Protein AF-A0A016V7H8-F1 (afdb_monomer)

Structure (mmCIF, N/CA/C/O backbone):
data_AF-A0A016V7H8-F1
#
_entry.id   AF-A0A016V7H8-F1
#
loop_
_atom_site.group_PDB
_atom_site.id
_atom_site.type_symbol
_atom_site.label_atom_id
_atom_site.label_alt_id
_atom_site.label_comp_id
_atom_site.label_asym_id
_atom_site.label_entity_id
_atom_site.label_seq_id
_atom_site.pdbx_PDB_ins_code
_atom_site.Cartn_x
_atom_site.Cartn_y
_atom_site.Cartn_z
_atom_site.occupancy
_atom_site.B_iso_or_equiv
_atom_site.auth_seq_id
_atom_site.auth_comp_id
_atom_site.auth_asym_id
_atom_site.auth_atom_id
_atom_site.pdbx_PDB_model_num
ATOM 1 N N . MET A 1 1 ? -42.014 -54.778 -12.104 1.00 48.03 1 MET A N 1
ATOM 2 C CA . MET A 1 1 ? -42.866 -54.734 -10.900 1.00 48.03 1 MET A CA 1
ATOM 3 C C . MET A 1 1 ? -42.146 -55.467 -9.790 1.00 48.03 1 MET A C 1
ATOM 5 O O . MET A 1 1 ? -42.058 -56.685 -9.845 1.00 48.03 1 MET A O 1
ATOM 9 N N . ALA A 1 2 ? -41.580 -54.723 -8.850 1.00 38.41 2 ALA A N 1
ATOM 10 C CA . ALA A 1 2 ? -41.174 -55.216 -7.542 1.00 38.41 2 ALA A CA 1
ATOM 11 C C . ALA A 1 2 ? -41.246 -54.012 -6.600 1.00 38.41 2 ALA A C 1
ATOM 13 O O . ALA A 1 2 ? -40.818 -52.917 -6.963 1.00 38.41 2 ALA A O 1
ATOM 14 N N . SER A 1 3 ? -41.942 -54.222 -5.495 1.00 48.50 3 SER A N 1
ATOM 15 C CA . SER A 1 3 ? -42.621 -53.212 -4.698 1.00 48.50 3 SER A CA 1
ATOM 16 C C . SER A 1 3 ? -41.696 -52.471 -3.735 1.00 48.50 3 SER A C 1
ATOM 18 O O . SER A 1 3 ? -40.746 -53.039 -3.204 1.00 48.50 3 SER A O 1
ATOM 20 N N . ILE A 1 4 ? -42.043 -51.206 -3.513 1.00 53.84 4 ILE A N 1
ATOM 21 C CA . ILE A 1 4 ? -41.558 -50.324 -2.450 1.00 53.84 4 ILE A CA 1
ATOM 22 C C . ILE A 1 4 ? -41.942 -50.929 -1.089 1.00 53.84 4 ILE A C 1
ATOM 24 O O . ILE A 1 4 ? -43.100 -51.331 -0.941 1.00 53.84 4 ILE A O 1
ATOM 28 N N . PRO A 1 5 ? -41.034 -50.978 -0.101 1.00 52.16 5 PRO A N 1
ATOM 29 C CA . PRO A 1 5 ? -41.401 -51.013 1.304 1.00 52.16 5 PRO A CA 1
ATOM 30 C C . PRO A 1 5 ? -41.370 -49.604 1.911 1.00 52.16 5 PRO A C 1
ATOM 32 O O . PRO A 1 5 ? -40.471 -48.813 1.632 1.00 52.16 5 PRO A O 1
ATOM 35 N N . ASP A 1 6 ? -42.408 -49.370 2.705 1.00 49.53 6 ASP A N 1
ATOM 36 C CA . ASP A 1 6 ? -42.891 -48.144 3.333 1.00 49.53 6 ASP A CA 1
ATOM 37 C C . ASP A 1 6 ? -41.899 -47.417 4.249 1.00 49.53 6 ASP A C 1
ATOM 39 O O . ASP A 1 6 ? -41.042 -48.023 4.898 1.00 49.53 6 ASP A O 1
ATOM 43 N N . GLU A 1 7 ? -42.113 -46.103 4.300 1.00 53.94 7 GLU A N 1
ATOM 44 C CA . GLU A 1 7 ? -41.636 -45.168 5.318 1.00 53.94 7 GLU A CA 1
ATOM 45 C C . GLU A 1 7 ? -42.344 -45.458 6.662 1.00 53.94 7 GLU A C 1
ATOM 47 O O . GLU A 1 7 ? -43.395 -46.090 6.690 1.00 53.94 7 GLU A O 1
ATOM 52 N N . ASP A 1 8 ? -41.788 -44.958 7.767 1.00 53.31 8 ASP A N 1
ATOM 53 C CA . ASP A 1 8 ? -42.318 -45.032 9.142 1.00 53.31 8 ASP A CA 1
ATOM 54 C C . ASP A 1 8 ? -42.065 -46.324 9.939 1.00 53.31 8 ASP A C 1
ATOM 56 O O . ASP A 1 8 ? -42.985 -47.012 10.375 1.00 53.31 8 ASP A O 1
ATOM 60 N N . ASP A 1 9 ? -40.803 -46.567 10.301 1.00 47.38 9 ASP A N 1
ATOM 61 C CA . ASP A 1 9 ? -40.503 -46.817 11.716 1.00 47.38 9 ASP A CA 1
ATOM 62 C C . ASP A 1 9 ? -39.043 -46.475 12.045 1.00 47.38 9 ASP A C 1
ATOM 64 O O . ASP A 1 9 ? -38.145 -46.620 11.218 1.00 47.38 9 ASP A O 1
ATOM 68 N N . MET A 1 10 ? -38.803 -46.091 13.296 1.00 42.12 10 MET A N 1
ATOM 69 C CA . MET A 1 10 ? -37.519 -45.688 13.893 1.00 42.12 10 MET A CA 1
ATOM 70 C C . MET A 1 10 ? -37.154 -44.201 13.813 1.00 42.12 10 MET A C 1
ATOM 72 O O . MET A 1 10 ? -36.063 -43.801 13.405 1.00 42.12 10 MET A O 1
ATOM 76 N N . LEU A 1 11 ? -38.016 -43.392 14.431 1.00 53.06 11 LEU A N 1
ATOM 77 C CA . LEU A 1 11 ? -37.563 -42.280 15.267 1.00 53.06 11 LEU A CA 1
ATOM 78 C C . LEU A 1 11 ? -36.431 -42.741 16.210 1.00 53.06 11 LEU A C 1
ATOM 80 O O . LEU A 1 11 ? -36.675 -43.346 17.256 1.00 53.06 11 LEU A O 1
ATOM 84 N N . ARG A 1 12 ? -35.185 -42.411 15.865 1.00 47.03 12 ARG A N 1
ATOM 85 C CA . ARG A 1 12 ? -34.086 -42.227 16.820 1.00 47.03 12 ARG A CA 1
ATOM 86 C C . ARG A 1 12 ? -33.265 -41.020 16.394 1.00 47.03 12 ARG A C 1
ATOM 88 O O . ARG A 1 12 ? -32.489 -41.088 15.451 1.00 47.03 12 ARG A O 1
ATOM 95 N N . THR A 1 13 ? -33.410 -39.933 17.137 1.00 48.25 13 THR A N 1
ATOM 96 C CA . THR A 1 13 ? -32.325 -38.971 17.335 1.00 48.25 13 THR A CA 1
ATOM 97 C C . THR A 1 13 ? -31.197 -39.661 18.100 1.00 48.25 13 THR A C 1
ATOM 99 O O . THR A 1 13 ? -31.462 -40.294 19.127 1.00 48.25 13 THR A O 1
ATOM 102 N N . PRO A 1 14 ? -29.951 -39.515 17.640 1.00 44.75 14 PRO A N 1
ATOM 103 C CA . PRO A 1 14 ? -28.882 -39.189 18.572 1.00 44.75 14 PRO A CA 1
ATOM 104 C C . PRO A 1 14 ? -28.177 -37.902 18.145 1.00 44.75 14 PRO A C 1
ATOM 106 O O . PRO A 1 14 ? -27.720 -37.762 17.014 1.00 44.75 14 PRO A O 1
ATOM 109 N N . GLU A 1 15 ? -28.186 -36.974 19.094 1.00 39.62 15 GLU A N 1
ATOM 110 C CA . GLU A 1 15 ? -27.148 -36.007 19.443 1.00 39.62 15 GLU A CA 1
ATOM 111 C C . GLU A 1 15 ? -25.885 -35.957 18.567 1.00 39.62 15 GLU A C 1
ATOM 113 O O . GLU A 1 15 ? -25.214 -36.956 18.325 1.00 39.62 15 GLU A O 1
ATOM 118 N N . GLU A 1 16 ? -25.544 -34.713 18.222 1.00 51.34 16 GLU A N 1
ATOM 119 C CA . GLU A 1 16 ? -24.177 -34.188 18.207 1.00 51.34 16 GLU A CA 1
ATOM 120 C C . GLU A 1 16 ? -23.153 -34.974 17.383 1.00 51.34 16 GLU A C 1
ATOM 122 O O . GLU A 1 16 ? -22.341 -35.743 17.892 1.00 51.34 16 GLU A O 1
ATOM 127 N N . VAL A 1 17 ? -23.077 -34.624 16.101 1.00 46.03 17 VAL A N 1
ATOM 128 C CA . VAL A 1 17 ? -21.775 -34.539 15.443 1.00 46.03 17 VAL A CA 1
ATOM 129 C C . VAL A 1 17 ? -21.703 -33.165 14.799 1.00 46.03 17 VAL A C 1
ATOM 131 O O . VAL A 1 17 ? -22.242 -32.942 13.716 1.00 46.03 17 VAL A O 1
ATOM 134 N N . ASP A 1 18 ? -21.071 -32.233 15.516 1.00 40.56 18 ASP A N 1
ATOM 135 C CA . ASP A 1 18 ? -20.436 -31.056 14.933 1.00 40.56 18 ASP A CA 1
ATOM 136 C C . ASP 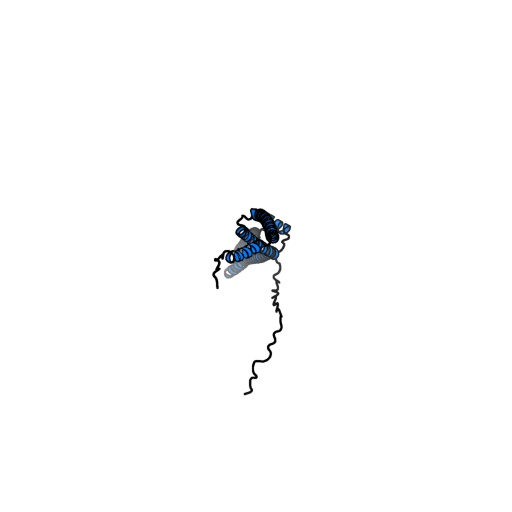A 1 18 ? -19.499 -31.565 13.831 1.00 40.56 18 ASP A C 1
ATOM 138 O O . ASP A 1 18 ? -18.350 -31.943 14.070 1.00 40.56 18 ASP A O 1
ATOM 142 N N . SER A 1 19 ? -19.999 -31.621 12.598 1.00 50.81 19 SER A N 1
ATOM 143 C CA . SER A 1 19 ? -19.154 -31.642 11.413 1.00 50.81 19 SER A CA 1
ATOM 144 C C . SER A 1 19 ? -18.541 -30.252 11.302 1.00 50.81 19 SER A C 1
ATOM 146 O O . SER A 1 19 ? -19.017 -29.371 10.584 1.00 50.81 19 SER A O 1
ATOM 148 N N . GLN A 1 20 ? -17.508 -30.073 12.120 1.00 48.84 20 GLN A N 1
ATOM 149 C CA . GLN A 1 20 ? -16.481 -29.059 12.043 1.00 48.84 20 GLN A CA 1
ATOM 150 C C . GLN A 1 20 ? -15.756 -29.256 10.706 1.00 48.84 20 GLN A C 1
ATOM 152 O O . GLN A 1 20 ? -14.632 -29.746 10.650 1.00 48.84 20 GLN A O 1
ATOM 157 N N . ASP A 1 21 ? -16.414 -28.861 9.616 1.00 42.81 21 ASP A N 1
ATOM 158 C CA . ASP A 1 21 ? -15.741 -28.488 8.377 1.00 42.81 21 ASP A CA 1
ATOM 159 C C . ASP A 1 21 ? -15.063 -27.134 8.633 1.00 42.81 21 ASP A C 1
ATOM 161 O O . ASP A 1 21 ? -15.427 -26.080 8.100 1.00 42.81 21 ASP A O 1
ATOM 165 N N . GLU A 1 22 ? -14.051 -27.160 9.502 1.00 45.03 22 GLU A N 1
ATOM 166 C CA . GLU A 1 22 ? -12.932 -26.246 9.390 1.00 45.03 22 GLU A CA 1
ATOM 167 C C . GLU A 1 22 ? -12.290 -26.564 8.042 1.00 45.03 22 GLU A C 1
ATOM 169 O O . GLU A 1 22 ? -11.439 -27.440 7.911 1.00 45.03 22 GLU A O 1
ATOM 174 N N . MET A 1 23 ? -12.741 -25.859 7.002 1.00 45.28 23 MET A N 1
ATOM 175 C CA . MET A 1 23 ? -11.876 -25.596 5.866 1.00 45.28 23 MET A CA 1
ATOM 176 C C . MET A 1 23 ? -10.618 -24.939 6.436 1.00 45.28 23 MET A C 1
ATOM 178 O O . MET A 1 23 ? -10.564 -23.716 6.601 1.00 45.28 23 MET A O 1
ATOM 182 N N . ASP A 1 24 ? -9.610 -25.763 6.717 1.00 47.25 24 ASP A N 1
ATOM 183 C CA . ASP A 1 24 ? -8.205 -25.406 6.621 1.00 47.25 24 ASP A CA 1
ATOM 184 C C . ASP A 1 24 ? -8.002 -24.913 5.185 1.00 47.25 24 ASP A C 1
ATOM 186 O O . ASP A 1 24 ? -7.599 -25.628 4.266 1.00 47.25 24 ASP A O 1
ATOM 190 N N . LEU A 1 25 ? -8.365 -23.649 4.968 1.00 47.97 25 LEU A N 1
ATOM 191 C CA . LEU A 1 25 ? -7.829 -22.850 3.891 1.00 47.97 25 LEU A CA 1
ATOM 192 C C . LEU A 1 25 ? -6.342 -22.761 4.192 1.00 47.97 25 LEU A C 1
ATOM 194 O O . LEU A 1 25 ? -5.904 -21.859 4.902 1.00 47.97 25 LEU A O 1
ATOM 198 N N . GLU A 1 26 ? -5.614 -23.750 3.674 1.00 44.84 26 GLU A N 1
ATOM 199 C C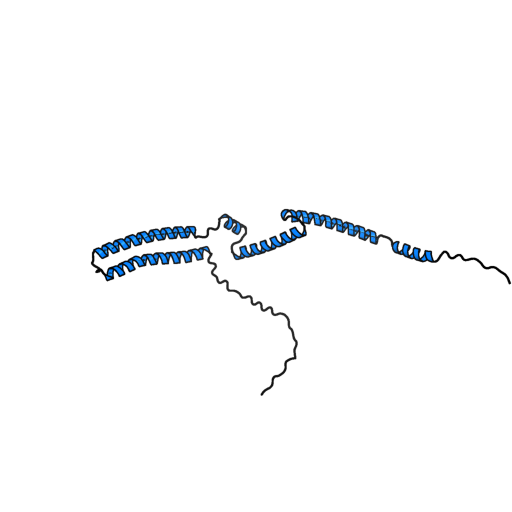A . GLU A 1 26 ? -4.197 -23.737 3.352 1.00 44.84 26 GLU A CA 1
ATOM 200 C C . GLU A 1 26 ? -3.771 -22.299 3.027 1.00 44.84 26 GLU A C 1
ATOM 202 O O . GLU A 1 26 ? -3.814 -21.827 1.887 1.00 44.84 26 GLU A O 1
ATOM 207 N N . GLU A 1 27 ? -3.349 -21.572 4.062 1.00 45.75 27 GLU A N 1
ATOM 208 C CA . GLU A 1 27 ? -2.708 -20.270 3.951 1.00 45.75 27 GLU A CA 1
ATOM 209 C C . GLU A 1 27 ? -1.241 -20.518 3.569 1.00 45.75 27 GLU A C 1
ATOM 211 O O . GLU A 1 27 ? -0.307 -19.948 4.123 1.00 45.75 27 GLU A O 1
ATOM 216 N N . ALA A 1 28 ? -1.029 -21.351 2.547 1.00 44.56 28 ALA A N 1
ATOM 217 C CA . ALA A 1 28 ? 0.204 -21.438 1.780 1.00 44.56 28 ALA A CA 1
ATOM 218 C C . ALA A 1 28 ? 0.346 -20.221 0.844 1.00 44.56 28 ALA A C 1
ATOM 220 O O . ALA A 1 28 ? 0.958 -20.286 -0.222 1.00 44.56 28 ALA A O 1
ATOM 221 N N . ARG A 1 29 ? -0.196 -19.062 1.240 1.00 52.19 29 ARG A N 1
ATOM 222 C CA . ARG A 1 29 ? 0.257 -17.783 0.708 1.00 52.19 29 ARG A CA 1
ATOM 223 C C . ARG A 1 29 ? 1.544 -17.478 1.441 1.00 52.19 29 ARG A C 1
ATOM 225 O O . ARG A 1 29 ? 1.535 -16.933 2.539 1.00 52.19 29 ARG A O 1
ATOM 232 N N . THR A 1 30 ? 2.635 -17.924 0.826 1.00 49.22 30 THR A N 1
ATOM 233 C CA . THR A 1 30 ? 4.004 -17.458 1.046 1.00 49.22 30 THR A CA 1
ATOM 234 C C . THR A 1 30 ? 3.998 -16.116 1.774 1.00 49.22 30 THR A C 1
ATOM 236 O O . THR A 1 30 ? 3.517 -15.127 1.220 1.00 49.22 30 THR A O 1
ATOM 239 N N . ASN A 1 31 ? 4.495 -16.105 3.017 1.00 49.88 31 ASN A N 1
ATOM 240 C CA . ASN A 1 31 ? 4.706 -14.928 3.874 1.00 49.88 31 ASN A CA 1
ATOM 241 C C . ASN A 1 31 ? 5.760 -13.972 3.275 1.00 49.88 31 ASN A C 1
ATOM 243 O O . ASN A 1 31 ? 6.605 -13.423 3.980 1.00 49.88 31 ASN A O 1
ATOM 247 N N . ASP A 1 32 ? 5.740 -13.782 1.961 1.00 51.81 32 ASP A N 1
ATOM 248 C CA . ASP A 1 32 ? 6.465 -12.717 1.317 1.00 51.81 32 ASP A CA 1
ATOM 249 C C . ASP A 1 32 ? 5.829 -11.416 1.790 1.00 51.81 32 ASP A C 1
ATOM 251 O O . ASP A 1 32 ? 4.643 -11.144 1.590 1.00 51.81 32 ASP A O 1
ATOM 255 N N . SER A 1 33 ? 6.630 -10.626 2.498 1.00 65.50 33 SER A N 1
ATOM 256 C CA . SER A 1 33 ? 6.259 -9.269 2.861 1.00 65.50 33 SER A CA 1
ATOM 257 C C . SER A 1 33 ? 5.756 -8.511 1.625 1.00 65.50 33 SER A C 1
ATOM 259 O O . SER A 1 33 ? 6.237 -8.707 0.510 1.00 65.50 33 SER A O 1
ATOM 261 N N . VAL A 1 34 ? 4.816 -7.586 1.812 1.00 66.06 34 VAL A N 1
ATOM 262 C CA . VAL A 1 34 ? 4.308 -6.735 0.719 1.00 66.06 34 VAL A CA 1
ATOM 263 C C . VAL A 1 34 ? 5.462 -6.059 -0.044 1.00 66.06 34 VAL A C 1
ATOM 265 O O . VAL A 1 34 ? 5.415 -5.926 -1.264 1.00 66.06 34 VAL A O 1
ATOM 268 N N . SER A 1 35 ? 6.541 -5.719 0.667 1.00 72.56 35 SER A N 1
ATOM 269 C CA . SER A 1 35 ? 7.773 -5.166 0.105 1.00 72.56 35 SER A CA 1
ATOM 270 C C . SER A 1 35 ? 8.554 -6.156 -0.770 1.00 72.56 35 SER A C 1
ATOM 272 O O . SER A 1 35 ? 9.060 -5.754 -1.813 1.00 72.56 35 SER A O 1
ATOM 274 N N . THR A 1 36 ? 8.644 -7.440 -0.404 1.00 78.38 36 THR A N 1
ATOM 275 C CA . THR A 1 36 ? 9.347 -8.445 -1.226 1.00 78.38 36 THR A CA 1
ATOM 276 C C . THR A 1 36 ? 8.579 -8.760 -2.502 1.00 78.38 36 THR A C 1
ATOM 278 O O . THR A 1 36 ? 9.187 -8.835 -3.569 1.00 78.38 36 THR A O 1
ATOM 281 N N . HIS A 1 37 ? 7.248 -8.853 -2.428 1.00 81.19 37 HIS A N 1
ATOM 282 C CA . HIS A 1 37 ? 6.411 -9.008 -3.619 1.00 81.19 37 HIS A CA 1
ATOM 283 C C . HIS A 1 37 ? 6.535 -7.800 -4.562 1.00 81.19 37 HIS A C 1
ATOM 285 O O . HIS A 1 37 ? 6.717 -7.975 -5.767 1.00 81.19 37 HIS A O 1
ATOM 291 N N . TYR A 1 38 ? 6.470 -6.574 -4.024 1.00 86.19 38 TYR A N 1
ATOM 292 C CA . TYR A 1 38 ? 6.670 -5.351 -4.808 1.00 86.19 38 TYR A CA 1
ATOM 293 C C . TYR A 1 38 ? 8.030 -5.344 -5.515 1.00 86.19 38 TYR A C 1
ATOM 295 O O . TYR A 1 38 ? 8.079 -5.157 -6.728 1.00 86.19 38 TYR A O 1
ATOM 303 N N . ASN A 1 39 ? 9.117 -5.602 -4.778 1.00 87.25 39 ASN A N 1
ATOM 304 C CA . ASN A 1 39 ? 10.470 -5.604 -5.339 1.00 87.25 39 ASN A CA 1
ATOM 305 C C . ASN A 1 39 ? 10.605 -6.609 -6.485 1.00 87.25 39 ASN A C 1
ATOM 307 O O . ASN A 1 39 ? 11.108 -6.262 -7.549 1.00 87.25 39 ASN A O 1
ATOM 311 N N . LYS A 1 40 ? 10.083 -7.825 -6.304 1.00 90.38 40 LYS A N 1
ATOM 312 C CA . LYS A 1 40 ? 10.139 -8.879 -7.321 1.00 90.38 40 LYS A CA 1
ATOM 313 C C . LYS A 1 40 ? 9.402 -8.497 -8.607 1.00 90.38 40 LYS A C 1
ATOM 315 O O . LYS A 1 40 ? 9.931 -8.681 -9.704 1.00 90.38 40 LYS A O 1
ATOM 320 N N . GLU A 1 41 ? 8.185 -7.966 -8.492 1.00 90.62 41 GLU A N 1
ATOM 321 C CA . GLU A 1 41 ? 7.413 -7.548 -9.668 1.00 90.62 41 GLU A CA 1
ATOM 322 C C . GLU A 1 41 ? 8.024 -6.309 -10.339 1.00 90.62 41 GLU A C 1
ATOM 324 O O . GLU A 1 41 ? 8.043 -6.223 -11.571 1.00 90.62 41 GLU A O 1
ATOM 329 N N . PHE A 1 42 ? 8.594 -5.390 -9.555 1.00 92.62 42 PHE A N 1
ATOM 330 C CA . PHE A 1 42 ? 9.314 -4.234 -10.078 1.00 92.62 42 PHE A CA 1
ATOM 331 C C . PHE A 1 42 ? 10.556 -4.652 -10.875 1.00 92.62 42 PHE A C 1
ATOM 333 O O . PHE A 1 42 ? 10.720 -4.232 -12.020 1.00 92.62 42 PHE A O 1
ATOM 340 N N . GLU A 1 43 ? 11.400 -5.522 -10.318 1.00 93.44 43 GLU A N 1
ATOM 341 C CA . GLU A 1 43 ? 12.600 -6.044 -10.987 1.00 93.44 43 GLU A CA 1
ATOM 342 C C . GLU A 1 43 ? 12.255 -6.767 -12.294 1.00 93.44 43 GLU A C 1
ATOM 344 O O . GLU A 1 43 ? 12.907 -6.567 -13.322 1.00 93.44 43 GLU A O 1
ATOM 349 N N . LYS A 1 44 ? 11.180 -7.561 -12.290 1.00 95.75 44 LYS A N 1
ATOM 350 C CA . LYS A 1 44 ? 10.676 -8.243 -13.487 1.00 95.75 44 LYS A CA 1
ATOM 351 C C . LYS A 1 44 ? 10.244 -7.255 -14.573 1.00 95.75 44 LYS A C 1
ATOM 353 O O . LYS A 1 44 ? 10.549 -7.463 -15.752 1.00 95.75 44 LYS A O 1
ATOM 358 N N . LEU A 1 45 ? 9.547 -6.180 -14.199 1.00 95.38 45 LEU A N 1
ATOM 359 C CA . LEU A 1 45 ? 9.146 -5.129 -15.134 1.00 95.38 45 LEU A CA 1
ATOM 360 C C . LEU A 1 45 ? 10.361 -4.357 -15.668 1.00 95.38 45 LEU A C 1
ATOM 362 O O . LEU A 1 45 ? 10.470 -4.161 -16.880 1.00 95.38 45 LEU A O 1
ATOM 366 N N . ALA A 1 46 ? 11.296 -3.985 -14.793 1.00 95.62 46 ALA A N 1
ATOM 367 C CA . ALA A 1 46 ? 12.545 -3.318 -15.153 1.00 95.62 46 ALA A CA 1
ATOM 368 C C . ALA A 1 46 ? 13.349 -4.142 -16.172 1.00 95.62 46 ALA A C 1
ATOM 370 O O . ALA A 1 46 ? 13.756 -3.624 -17.216 1.00 95.62 46 ALA A O 1
ATOM 371 N N . ALA A 1 47 ? 13.499 -5.448 -15.933 1.00 96.56 47 ALA A N 1
ATOM 372 C CA . ALA A 1 47 ? 14.168 -6.360 -16.857 1.00 96.56 47 ALA A CA 1
ATOM 373 C C . ALA A 1 47 ? 13.471 -6.418 -18.227 1.00 96.56 47 ALA A C 1
ATOM 375 O O . ALA A 1 47 ? 14.138 -6.415 -19.265 1.00 96.56 47 ALA A O 1
ATOM 376 N N . LYS A 1 48 ? 12.131 -6.416 -18.253 1.00 97.31 48 LYS A N 1
ATOM 377 C CA . LYS A 1 48 ? 11.352 -6.405 -19.500 1.00 97.31 48 LYS A CA 1
ATOM 378 C C . LYS A 1 48 ? 11.573 -5.119 -20.302 1.00 97.31 48 LYS A C 1
ATOM 380 O O . LYS A 1 48 ? 11.769 -5.197 -21.513 1.00 97.31 48 LYS A O 1
ATOM 385 N N . ILE A 1 49 ? 11.582 -3.961 -19.644 1.00 96.56 49 ILE A N 1
ATOM 386 C CA . ILE A 1 49 ? 11.840 -2.666 -20.294 1.00 96.56 49 ILE A CA 1
ATOM 387 C C . ILE A 1 49 ? 13.256 -2.649 -20.886 1.00 96.56 49 ILE A C 1
ATOM 389 O O . ILE A 1 49 ? 13.433 -2.349 -22.066 1.00 96.56 49 ILE A O 1
ATOM 393 N N . LEU A 1 50 ? 14.268 -3.047 -20.111 1.00 95.50 50 LEU A N 1
ATOM 394 C CA . LEU A 1 50 ? 15.654 -3.097 -20.591 1.00 95.50 50 LEU A CA 1
ATOM 395 C C . LEU A 1 50 ? 15.838 -4.092 -21.749 1.00 95.50 50 LEU A C 1
ATOM 397 O O . LEU A 1 50 ? 16.596 -3.825 -22.683 1.00 95.50 50 LEU A O 1
ATOM 401 N N . SER A 1 51 ? 15.114 -5.213 -21.727 1.00 95.31 51 SER A N 1
ATOM 402 C CA . SER A 1 51 ? 15.075 -6.162 -22.842 1.00 95.31 51 SER A CA 1
ATOM 403 C C . SER A 1 51 ? 14.499 -5.531 -24.114 1.00 95.31 51 SER A C 1
ATOM 405 O O . SER A 1 51 ? 15.070 -5.723 -25.187 1.00 95.31 51 SER A O 1
ATOM 407 N N . GLN A 1 52 ? 13.445 -4.715 -24.015 1.00 94.88 52 GLN A N 1
ATOM 408 C CA . GLN A 1 52 ? 12.908 -3.983 -25.168 1.00 94.88 52 GLN A CA 1
ATOM 409 C C . GLN A 1 52 ? 13.919 -2.986 -25.751 1.00 94.88 52 GLN A C 1
ATOM 411 O O . GLN A 1 52 ? 14.029 -2.890 -26.970 1.00 94.88 52 GLN A O 1
ATOM 416 N N . LEU A 1 53 ? 14.722 -2.315 -24.918 1.00 94.50 53 LEU A N 1
ATOM 417 C CA . LEU A 1 53 ? 15.820 -1.471 -25.412 1.00 94.50 53 LEU A CA 1
ATOM 418 C C . LEU A 1 53 ? 16.890 -2.272 -26.165 1.00 94.50 53 LEU A C 1
ATOM 420 O O . LEU A 1 53 ? 17.422 -1.789 -27.161 1.00 94.50 53 LEU A O 1
ATOM 424 N N . ASN A 1 54 ? 17.193 -3.502 -25.742 1.00 90.81 54 ASN A N 1
ATOM 425 C CA . ASN A 1 54 ? 18.111 -4.368 -26.492 1.00 90.81 54 ASN A CA 1
ATOM 426 C C . ASN A 1 54 ? 17.558 -4.741 -27.880 1.00 90.81 54 ASN A C 1
ATOM 428 O O . ASN A 1 54 ? 18.332 -4.882 -28.825 1.00 90.81 54 ASN A O 1
ATOM 432 N N . MET A 1 55 ? 16.234 -4.860 -28.020 1.00 95.06 55 MET A N 1
ATOM 433 C CA . MET A 1 55 ? 15.589 -5.189 -29.296 1.00 95.06 55 MET A CA 1
ATOM 434 C C . MET A 1 55 ? 15.675 -4.065 -30.334 1.00 95.06 55 MET A C 1
ATOM 436 O O . MET A 1 55 ? 15.568 -4.347 -31.528 1.00 95.06 55 MET A O 1
ATOM 440 N N . VAL A 1 56 ? 15.892 -2.812 -29.916 1.00 94.50 56 VAL A N 1
ATOM 441 C CA . VAL A 1 56 ? 16.002 -1.663 -30.832 1.00 94.50 56 VAL A CA 1
ATOM 442 C C . VAL A 1 56 ? 17.153 -1.865 -31.814 1.00 94.50 56 VAL A C 1
ATOM 444 O O . VAL A 1 56 ? 16.934 -1.807 -33.019 1.00 94.50 56 VAL A O 1
ATOM 447 N N . GLY A 1 57 ? 18.351 -2.195 -31.320 1.00 92.44 57 GLY A N 1
ATOM 448 C CA . GLY A 1 57 ? 19.518 -2.424 -32.176 1.00 92.44 57 GLY A CA 1
ATOM 449 C C . GLY A 1 57 ? 19.312 -3.570 -33.171 1.00 92.44 57 GLY A C 1
ATOM 450 O O . GLY A 1 57 ? 19.652 -3.431 -34.341 1.00 92.44 57 GLY A O 1
ATOM 451 N N . ILE A 1 58 ? 18.683 -4.665 -32.727 1.00 93.44 58 ILE A N 1
ATOM 452 C CA . ILE A 1 58 ? 18.360 -5.823 -33.580 1.00 93.44 58 ILE A CA 1
ATOM 453 C C . ILE A 1 58 ? 17.371 -5.423 -34.681 1.00 93.44 58 ILE A C 1
ATOM 455 O O . ILE A 1 58 ? 17.545 -5.783 -35.843 1.00 93.44 58 ILE A O 1
ATOM 459 N N . THR A 1 59 ? 16.338 -4.661 -34.322 1.00 96.00 59 THR A N 1
ATOM 460 C CA . THR A 1 59 ? 15.313 -4.212 -35.271 1.00 96.00 59 THR A CA 1
ATOM 461 C C . THR A 1 59 ? 15.912 -3.250 -36.293 1.00 96.00 59 THR A C 1
ATOM 463 O O . THR A 1 59 ? 15.703 -3.425 -37.489 1.00 96.00 59 THR A O 1
ATOM 466 N N . CYS A 1 60 ? 16.711 -2.277 -35.849 1.00 94.38 60 CYS A N 1
ATOM 467 C CA . CYS A 1 60 ? 17.395 -1.343 -36.740 1.00 94.38 60 CYS A CA 1
ATOM 468 C C . CYS A 1 60 ? 18.336 -2.060 -37.716 1.00 94.38 60 CYS A C 1
ATOM 470 O O . CYS A 1 60 ? 18.292 -1.768 -38.909 1.00 94.38 60 CYS A O 1
ATOM 472 N N . ASP A 1 61 ? 19.134 -3.024 -37.245 1.00 92.69 61 ASP A N 1
ATOM 473 C CA . ASP A 1 61 ? 20.031 -3.788 -38.119 1.00 92.69 61 ASP A CA 1
ATOM 474 C C . ASP A 1 61 ? 19.254 -4.624 -39.146 1.00 92.69 61 ASP A C 1
ATOM 476 O O . ASP A 1 61 ? 19.584 -4.628 -40.335 1.00 92.69 61 ASP A O 1
ATOM 480 N N . SER A 1 62 ? 18.169 -5.274 -38.711 1.00 94.94 62 SER A N 1
ATOM 481 C CA . SER A 1 62 ? 17.297 -6.044 -39.598 1.00 94.94 62 SER A CA 1
ATOM 482 C C . SER A 1 62 ? 16.629 -5.177 -40.666 1.00 94.94 62 SER A C 1
ATOM 484 O O . SER A 1 62 ? 16.434 -5.659 -41.780 1.00 94.94 62 SER A O 1
ATOM 486 N N . GLU A 1 63 ? 16.243 -3.939 -40.350 1.00 95.00 63 GLU A N 1
ATOM 487 C CA . GLU A 1 63 ? 15.648 -3.020 -41.326 1.00 95.00 63 GLU A CA 1
ATOM 488 C C . GLU A 1 63 ? 16.693 -2.477 -42.308 1.00 95.00 63 GLU A C 1
ATOM 490 O O . GLU A 1 63 ? 16.444 -2.453 -43.514 1.00 95.00 63 GLU A O 1
ATOM 495 N N . LEU A 1 64 ? 17.887 -2.111 -41.829 1.00 94.12 64 LEU A N 1
ATOM 496 C CA . LEU A 1 64 ? 18.987 -1.676 -42.698 1.00 94.12 64 LEU A CA 1
ATOM 497 C C . LEU A 1 64 ? 19.438 -2.794 -43.645 1.00 94.12 64 LEU A C 1
ATOM 499 O O . LEU A 1 64 ? 19.698 -2.540 -44.820 1.00 94.12 64 LEU A O 1
ATOM 503 N N . GLY A 1 65 ? 19.459 -4.042 -43.172 1.00 94.50 65 GLY A N 1
ATOM 504 C CA . GLY A 1 65 ? 19.807 -5.209 -43.982 1.00 94.50 65 GLY A CA 1
ATOM 505 C C . GLY A 1 65 ? 18.869 -5.475 -45.167 1.00 94.50 65 GLY A C 1
ATOM 506 O O . GLY A 1 65 ? 19.252 -6.203 -46.080 1.00 94.50 65 GLY A O 1
ATOM 507 N N . LYS A 1 66 ? 17.667 -4.877 -45.203 1.00 95.62 66 LYS A N 1
ATOM 508 C CA . LYS A 1 66 ? 16.739 -5.002 -46.343 1.00 95.62 66 LYS A CA 1
ATOM 509 C C . LYS A 1 66 ? 17.130 -4.133 -47.537 1.00 95.62 66 LYS A C 1
ATOM 511 O O . LYS A 1 66 ? 16.720 -4.432 -48.655 1.00 95.62 66 LYS A O 1
ATOM 516 N N . SER A 1 67 ? 17.865 -3.045 -47.308 1.00 91.81 67 SER A N 1
ATOM 517 C CA . SER A 1 67 ? 18.180 -2.038 -48.332 1.00 91.81 67 SER A CA 1
ATOM 518 C C . SER A 1 67 ? 19.678 -1.797 -48.522 1.00 91.81 67 SER A C 1
ATOM 520 O O . SER A 1 67 ? 20.072 -1.234 -49.544 1.00 91.81 67 SER A O 1
ATOM 522 N N . MET A 1 68 ? 20.517 -2.230 -47.576 1.00 93.94 68 MET A N 1
ATOM 523 C CA . MET A 1 68 ? 21.957 -1.977 -47.568 1.00 93.94 68 MET A CA 1
ATOM 524 C C . MET A 1 68 ? 22.748 -3.263 -47.320 1.00 93.94 68 MET A C 1
ATOM 526 O O . MET A 1 68 ? 22.447 -4.040 -46.409 1.00 93.94 68 MET A O 1
ATOM 530 N N . HIS A 1 69 ? 23.809 -3.463 -48.106 1.00 92.56 69 HIS A N 1
ATOM 531 C CA . HIS A 1 69 ? 24.736 -4.575 -47.902 1.00 92.56 69 HIS A CA 1
ATOM 532 C C . HIS A 1 69 ? 25.457 -4.441 -46.551 1.00 92.56 69 HIS A C 1
ATOM 534 O O . HIS A 1 69 ? 25.599 -3.342 -46.015 1.00 92.56 69 HIS A O 1
ATOM 540 N N . THR A 1 70 ? 25.915 -5.559 -45.991 1.00 86.81 70 THR A N 1
ATOM 541 C CA . THR A 1 70 ? 26.659 -5.600 -44.716 1.00 86.81 70 THR A CA 1
ATOM 542 C C . THR A 1 70 ? 27.948 -4.785 -44.729 1.00 86.81 70 THR A C 1
ATOM 544 O O . THR A 1 70 ? 28.332 -4.277 -43.686 1.00 86.81 70 THR A O 1
ATOM 547 N N . ASP A 1 71 ? 28.563 -4.610 -45.900 1.00 90.56 71 ASP A N 1
ATOM 548 C CA . ASP A 1 71 ? 29.846 -3.915 -46.062 1.00 90.56 71 ASP A CA 1
ATOM 549 C C . ASP A 1 71 ? 29.676 -2.436 -46.465 1.00 90.56 71 ASP A C 1
ATOM 551 O O . ASP A 1 71 ? 30.647 -1.770 -46.820 1.00 90.56 71 ASP A O 1
ATOM 555 N N . ASP A 1 72 ? 28.443 -1.905 -46.461 1.00 94.00 72 ASP A N 1
ATOM 556 C CA . ASP A 1 72 ? 28.209 -0.486 -46.748 1.00 94.00 72 ASP A CA 1
ATOM 557 C C . ASP A 1 72 ? 28.680 0.371 -45.551 1.00 94.00 72 ASP A C 1
ATOM 559 O O . ASP A 1 72 ? 28.095 0.275 -44.466 1.00 94.00 72 ASP A O 1
ATOM 563 N N . PRO A 1 73 ? 29.674 1.266 -45.724 1.00 92.94 73 PRO A N 1
ATOM 564 C CA . PRO A 1 73 ? 30.208 2.082 -44.628 1.00 92.94 73 PRO A CA 1
ATOM 565 C C . PRO A 1 73 ? 29.156 3.008 -44.002 1.00 92.94 73 PRO A C 1
ATOM 567 O O . PRO A 1 73 ? 29.272 3.408 -42.841 1.00 92.94 73 PRO A O 1
ATOM 570 N N . ARG A 1 74 ? 28.088 3.345 -44.736 1.00 94.12 74 ARG A N 1
ATOM 571 C CA . ARG A 1 74 ? 26.967 4.121 -44.189 1.00 94.12 74 ARG A CA 1
ATOM 572 C C . ARG A 1 74 ? 26.125 3.284 -43.227 1.00 94.12 74 ARG A C 1
ATOM 574 O O . ARG A 1 74 ? 25.664 3.824 -42.226 1.00 94.12 74 ARG A O 1
ATOM 581 N N . ARG A 1 75 ? 25.939 1.983 -43.495 1.00 94.50 75 ARG A N 1
ATOM 582 C CA . ARG A 1 75 ? 25.229 1.068 -42.583 1.00 94.50 75 ARG A CA 1
ATOM 583 C C . ARG A 1 75 ? 25.997 0.936 -41.273 1.00 94.50 75 ARG A C 1
ATOM 585 O O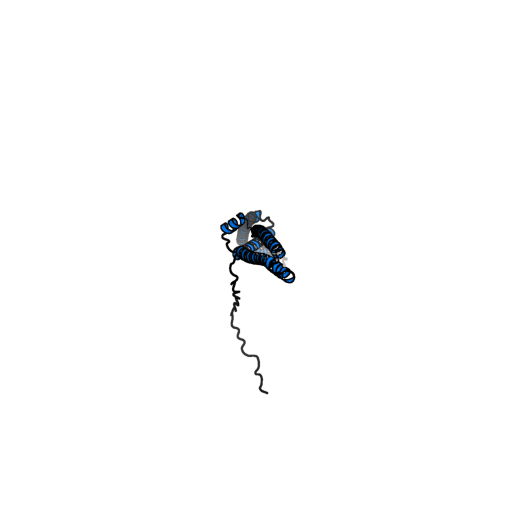 . ARG A 1 75 ? 25.391 1.046 -40.213 1.00 94.50 75 ARG A O 1
ATOM 592 N N . GLU A 1 76 ? 27.315 0.768 -41.351 1.00 93.56 76 GLU A N 1
ATOM 593 C CA . GLU A 1 76 ? 28.188 0.702 -40.175 1.00 93.56 76 GLU A CA 1
ATOM 594 C C . GLU A 1 76 ? 28.110 1.989 -39.340 1.00 93.56 76 GLU A C 1
ATOM 596 O O . GLU A 1 76 ? 27.866 1.930 -38.134 1.00 93.56 76 GLU A O 1
ATOM 601 N N . SER A 1 77 ? 28.208 3.158 -39.984 1.00 96.12 77 SER A N 1
ATOM 602 C CA . SER A 1 77 ? 28.091 4.455 -39.305 1.00 96.12 77 SER A CA 1
ATOM 603 C C . SER A 1 77 ? 26.730 4.648 -38.619 1.00 96.12 77 SER A C 1
ATOM 605 O O . SER A 1 77 ? 26.679 5.081 -37.465 1.00 96.12 77 SER A O 1
ATOM 607 N N . VAL A 1 78 ? 25.626 4.287 -39.284 1.00 94.94 78 VAL A N 1
ATOM 608 C CA . VAL A 1 78 ? 24.281 4.352 -38.686 1.00 94.94 78 VAL A CA 1
ATOM 609 C C . VAL A 1 78 ? 24.159 3.384 -37.511 1.00 94.94 78 VAL A C 1
ATOM 611 O O . VAL A 1 78 ? 23.639 3.766 -36.464 1.00 94.94 78 VAL A O 1
ATOM 614 N N . MET A 1 79 ? 24.660 2.155 -37.641 1.00 94.88 79 MET A N 1
ATOM 615 C CA . MET A 1 79 ? 24.601 1.169 -36.560 1.00 94.88 79 MET A CA 1
ATOM 616 C C . MET A 1 79 ? 25.428 1.582 -35.342 1.00 94.88 79 MET A C 1
ATOM 618 O O . MET A 1 79 ? 24.966 1.382 -34.218 1.00 94.88 79 MET A O 1
ATOM 622 N N . ALA A 1 80 ? 26.586 2.217 -35.538 1.00 95.50 80 ALA A N 1
ATOM 623 C CA . ALA A 1 80 ? 27.372 2.788 -34.445 1.00 95.50 80 ALA A CA 1
ATOM 624 C C . ALA A 1 80 ? 26.574 3.856 -33.673 1.00 95.50 80 ALA A C 1
ATOM 626 O O . ALA A 1 80 ? 26.482 3.792 -32.446 1.00 95.50 80 ALA A O 1
ATOM 627 N N . LEU A 1 81 ? 25.908 4.775 -34.385 1.00 96.88 81 LEU A N 1
ATOM 628 C CA . LEU A 1 81 ? 25.045 5.792 -33.769 1.00 96.88 81 LEU A CA 1
ATOM 629 C C . LEU A 1 81 ? 23.841 5.173 -33.046 1.00 96.88 81 LEU A C 1
ATOM 631 O O . LEU A 1 81 ? 23.503 5.589 -31.939 1.00 96.88 81 LEU A O 1
ATOM 635 N N . VAL A 1 82 ? 23.195 4.160 -33.633 1.00 96.06 82 VAL A N 1
ATOM 636 C CA . VAL A 1 82 ? 22.077 3.447 -32.992 1.00 96.06 82 VAL A CA 1
ATOM 637 C C . VAL A 1 82 ? 22.533 2.781 -31.695 1.00 96.06 82 VAL A C 1
ATOM 639 O O . VAL A 1 82 ? 21.822 2.855 -30.692 1.00 96.06 82 VAL A O 1
ATOM 642 N N . GLN A 1 83 ? 23.707 2.148 -31.686 1.00 95.62 83 GLN A N 1
ATOM 643 C CA . GLN A 1 83 ? 24.266 1.521 -30.487 1.00 95.62 83 GLN A CA 1
ATOM 644 C C . GLN A 1 83 ? 24.582 2.553 -29.401 1.00 95.62 83 GLN A C 1
ATOM 646 O O . GLN A 1 83 ? 24.204 2.341 -28.247 1.00 95.62 83 GLN A O 1
ATOM 651 N N . GLU A 1 84 ? 25.202 3.676 -29.767 1.00 97.00 84 GLU A N 1
ATOM 652 C CA . GLU A 1 84 ? 25.495 4.782 -28.851 1.00 97.00 84 GLU A CA 1
ATOM 653 C C . GLU A 1 84 ? 24.210 5.349 -28.229 1.00 97.00 84 GLU A C 1
ATOM 655 O O . GLU A 1 84 ? 24.074 5.393 -27.005 1.00 97.00 84 GLU A O 1
ATOM 660 N N . GLN A 1 85 ? 23.214 5.690 -29.051 1.00 96.69 85 GLN A N 1
ATOM 661 C CA . GLN A 1 85 ? 21.935 6.222 -28.571 1.00 96.69 85 GLN A CA 1
ATOM 662 C C . GLN A 1 85 ? 21.162 5.199 -27.731 1.00 96.69 85 GLN A C 1
ATOM 664 O O . GLN A 1 85 ? 20.558 5.549 -26.717 1.00 96.69 85 GLN A O 1
ATOM 669 N N . THR A 1 86 ? 21.223 3.916 -28.096 1.00 96.19 86 THR A N 1
ATOM 670 C CA . THR A 1 86 ? 20.627 2.835 -27.299 1.00 96.19 86 THR A CA 1
ATOM 671 C C . THR A 1 86 ? 21.310 2.715 -25.934 1.00 96.19 86 THR A C 1
ATOM 673 O O . THR A 1 86 ? 20.635 2.459 -24.937 1.00 96.19 86 THR A O 1
ATOM 676 N N . ALA A 1 87 ? 22.630 2.905 -25.855 1.00 96.06 87 ALA A N 1
ATOM 677 C CA . ALA A 1 87 ? 23.357 2.901 -24.588 1.00 96.06 87 ALA A CA 1
ATOM 678 C C . ALA A 1 87 ? 22.962 4.095 -23.706 1.00 96.06 87 ALA A C 1
ATOM 680 O O . ALA A 1 87 ? 22.640 3.898 -22.534 1.00 96.06 87 ALA A O 1
ATOM 681 N N . VAL A 1 88 ? 22.886 5.302 -24.275 1.00 97.19 88 VAL A N 1
ATOM 682 C CA . VAL A 1 88 ? 22.416 6.502 -23.559 1.00 97.19 88 VAL A CA 1
ATOM 683 C C . VAL A 1 88 ? 20.990 6.303 -23.038 1.00 97.19 88 VAL A C 1
ATOM 685 O O . VAL A 1 88 ? 20.721 6.522 -21.856 1.00 97.19 88 VAL A O 1
ATOM 688 N N . ALA A 1 89 ? 20.084 5.813 -23.885 1.00 97.25 89 ALA A N 1
ATOM 689 C CA . ALA A 1 89 ? 18.703 5.545 -23.499 1.00 97.25 89 ALA A CA 1
ATOM 690 C C . ALA A 1 89 ? 18.604 4.501 -22.373 1.00 97.25 89 ALA A C 1
ATOM 692 O O . ALA A 1 89 ? 17.787 4.658 -21.465 1.00 97.25 89 ALA A O 1
ATOM 693 N N . LYS A 1 90 ? 19.456 3.463 -22.377 1.00 96.50 90 LYS A N 1
ATOM 694 C CA . LYS A 1 90 ? 19.515 2.477 -21.283 1.00 96.50 90 LYS A CA 1
ATOM 695 C C . LYS A 1 90 ? 19.903 3.114 -19.958 1.00 96.50 90 LYS A C 1
ATOM 697 O O . LYS A 1 90 ? 19.288 2.779 -18.952 1.00 96.50 90 LYS A O 1
ATOM 702 N N . GLU A 1 91 ? 20.897 3.996 -19.941 1.00 97.38 91 GLU A N 1
ATOM 703 C CA . GLU A 1 91 ? 21.334 4.642 -18.699 1.00 97.38 91 GLU A CA 1
ATOM 704 C C . GLU A 1 91 ? 20.271 5.593 -18.144 1.00 97.38 91 GLU A C 1
ATOM 706 O O . GLU A 1 91 ? 19.982 5.546 -16.949 1.00 97.38 91 GLU A O 1
ATOM 711 N N . ILE A 1 92 ? 19.597 6.359 -19.009 1.00 97.56 92 ILE A N 1
ATOM 712 C CA . ILE A 1 92 ? 18.457 7.195 -18.600 1.00 97.56 92 ILE A CA 1
ATOM 713 C C . ILE A 1 92 ? 17.361 6.324 -17.980 1.00 97.56 92 ILE A C 1
ATOM 715 O O . ILE A 1 92 ? 16.906 6.589 -16.870 1.00 97.56 92 ILE A O 1
ATOM 719 N N . VAL A 1 93 ? 16.972 5.245 -18.664 1.00 97.50 93 VAL A N 1
ATOM 720 C CA . VAL A 1 93 ? 15.922 4.339 -18.187 1.00 97.50 93 VAL A CA 1
ATOM 721 C C . VAL A 1 93 ? 16.312 3.663 -16.874 1.00 97.50 93 VAL A C 1
ATOM 723 O O . VAL A 1 93 ? 15.471 3.565 -15.985 1.00 97.50 93 VAL A O 1
ATOM 726 N N . LYS A 1 94 ? 17.567 3.231 -16.704 1.00 96.56 94 LYS A N 1
ATOM 727 C CA . LYS A 1 94 ? 18.052 2.689 -15.424 1.00 96.56 94 LYS A CA 1
ATOM 728 C C . LYS A 1 94 ? 17.954 3.718 -14.301 1.00 96.56 94 LYS A C 1
ATOM 730 O O . LYS A 1 94 ? 17.470 3.367 -13.229 1.00 96.56 94 LYS A O 1
ATOM 735 N N . GLY A 1 95 ? 18.372 4.960 -14.551 1.00 96.94 95 GLY A N 1
ATOM 736 C CA . GLY A 1 95 ? 18.263 6.053 -13.582 1.00 96.94 95 GLY A CA 1
ATOM 737 C C . GLY A 1 95 ? 16.812 6.304 -13.172 1.00 96.94 95 GLY A C 1
ATOM 738 O O . GLY A 1 95 ? 16.483 6.249 -11.991 1.00 96.94 95 GLY A O 1
ATOM 739 N N . THR A 1 96 ? 15.912 6.452 -14.147 1.00 96.31 96 THR A N 1
ATOM 740 C CA . THR A 1 96 ? 14.479 6.642 -13.882 1.00 96.31 96 THR A CA 1
ATOM 741 C C . THR A 1 96 ? 13.859 5.452 -13.147 1.00 96.31 96 THR A C 1
ATOM 743 O O . THR A 1 96 ? 13.054 5.644 -12.241 1.00 96.31 96 THR A O 1
ATOM 746 N N . LEU A 1 97 ? 14.221 4.215 -13.500 1.00 95.62 97 LEU A N 1
ATOM 747 C CA . LEU A 1 97 ? 13.743 3.028 -12.787 1.00 95.62 97 LEU A CA 1
ATOM 748 C C . LEU A 1 97 ? 14.250 2.994 -11.339 1.00 95.62 97 LEU A C 1
ATOM 750 O O . LEU A 1 97 ? 13.489 2.613 -10.457 1.00 95.62 97 LEU A O 1
ATOM 754 N N . ALA A 1 98 ? 15.485 3.419 -11.071 1.00 93.62 98 ALA A N 1
ATOM 755 C CA . ALA A 1 98 ? 15.993 3.524 -9.704 1.00 93.62 98 ALA A CA 1
ATOM 756 C C . ALA A 1 98 ? 15.201 4.559 -8.883 1.00 93.62 98 ALA A C 1
ATOM 758 O O . ALA A 1 98 ? 14.746 4.252 -7.784 1.00 93.62 98 ALA A O 1
ATOM 759 N N . GLU A 1 99 ? 14.938 5.741 -9.444 1.00 94.38 99 GLU A N 1
ATOM 760 C CA . GLU A 1 99 ? 14.121 6.771 -8.787 1.00 94.38 99 GLU A CA 1
ATOM 761 C C . GLU A 1 99 ? 12.682 6.292 -8.529 1.00 94.38 99 GLU A C 1
ATOM 763 O O . GLU A 1 99 ? 12.142 6.458 -7.432 1.00 94.38 99 GLU A O 1
ATOM 768 N N . LEU A 1 100 ? 12.058 5.644 -9.518 1.00 91.75 100 LEU A N 1
ATOM 769 C CA . LEU A 1 100 ? 10.721 5.062 -9.371 1.00 91.75 100 LEU A CA 1
ATOM 770 C C . LEU A 1 100 ? 10.689 3.962 -8.308 1.00 91.75 100 LEU A C 1
ATOM 772 O O . LEU A 1 100 ? 9.706 3.854 -7.573 1.00 91.75 100 LEU A O 1
ATOM 776 N N . HIS A 1 101 ? 11.748 3.158 -8.207 1.00 89.88 101 HIS A N 1
ATOM 777 C CA . HIS A 1 101 ? 11.868 2.141 -7.168 1.00 89.88 101 HIS A CA 1
ATOM 778 C C . HIS A 1 101 ? 11.894 2.776 -5.775 1.00 89.88 101 HIS A C 1
ATOM 780 O O . HIS A 1 101 ? 11.117 2.369 -4.908 1.00 89.88 101 HIS A O 1
ATOM 786 N N . GLU A 1 102 ? 12.701 3.821 -5.581 1.00 86.31 102 GLU A N 1
ATOM 787 C CA . GLU A 1 102 ? 12.820 4.529 -4.300 1.00 86.31 102 GLU A CA 1
ATOM 788 C C . GLU A 1 102 ? 11.535 5.244 -3.860 1.00 86.31 102 GLU A C 1
ATOM 790 O O . GLU A 1 102 ? 11.251 5.311 -2.654 1.00 86.31 102 GLU A O 1
ATOM 795 N N . LEU A 1 103 ? 10.781 5.790 -4.820 1.00 84.56 103 LEU A N 1
ATOM 796 C CA . LEU A 1 103 ? 9.506 6.476 -4.588 1.00 84.56 103 LEU A CA 1
ATOM 797 C C . LEU A 1 103 ? 8.346 5.500 -4.376 1.00 84.56 103 LEU A C 1
ATOM 799 O O . LEU A 1 103 ? 7.470 5.751 -3.549 1.00 84.56 103 LEU A O 1
ATOM 803 N N . GLY A 1 104 ? 8.323 4.400 -5.129 1.00 78.25 104 GLY A N 1
ATOM 804 C CA . GLY A 1 104 ? 7.256 3.403 -5.068 1.00 78.25 104 GLY A CA 1
ATOM 805 C C . GLY A 1 104 ? 7.396 2.421 -3.905 1.00 78.25 104 GLY A C 1
ATOM 806 O O . GLY A 1 104 ? 6.428 1.739 -3.566 1.00 78.25 104 GLY A O 1
ATOM 807 N N . CYS A 1 105 ? 8.567 2.355 -3.262 1.00 75.50 105 CYS A N 1
ATOM 808 C CA . CYS A 1 105 ? 8.773 1.505 -2.098 1.00 75.50 105 CYS A CA 1
ATOM 809 C C . CYS A 1 105 ? 7.897 1.999 -0.926 1.00 75.50 105 CYS A C 1
ATOM 811 O O . CYS A 1 105 ? 8.062 3.141 -0.485 1.00 75.50 105 CYS A O 1
ATOM 813 N N . PRO A 1 106 ? 6.970 1.177 -0.392 1.00 69.50 106 PRO A N 1
ATOM 814 C CA . PRO A 1 106 ? 6.084 1.591 0.691 1.00 69.50 106 PRO A CA 1
ATOM 815 C C . PRO A 1 106 ? 6.891 1.968 1.938 1.00 69.50 106 PRO A C 1
ATOM 817 O O . PRO A 1 106 ? 7.368 1.104 2.677 1.00 69.50 106 PRO A O 1
ATOM 820 N N . ARG A 1 107 ? 7.053 3.271 2.188 1.00 71.88 107 ARG A N 1
ATOM 821 C CA . ARG A 1 107 ? 7.737 3.763 3.385 1.00 71.88 107 ARG A CA 1
ATOM 822 C C . ARG A 1 107 ? 6.756 3.763 4.543 1.00 71.88 107 ARG A C 1
ATOM 824 O O . ARG A 1 107 ? 5.901 4.636 4.663 1.00 71.88 107 ARG A O 1
ATOM 831 N N . VAL A 1 108 ? 6.885 2.769 5.408 1.00 76.19 108 VAL A N 1
ATOM 832 C CA . VAL A 1 108 ? 6.231 2.810 6.712 1.00 76.19 108 VAL A CA 1
ATOM 833 C C . VAL A 1 108 ? 7.021 3.766 7.602 1.00 76.19 108 VAL A C 1
ATOM 835 O O . VAL A 1 108 ? 8.229 3.597 7.759 1.00 76.19 108 VAL A O 1
ATOM 838 N N . GLY A 1 109 ? 6.348 4.765 8.178 1.00 80.00 109 GLY A N 1
ATOM 839 C CA . GLY A 1 109 ? 6.973 5.688 9.127 1.00 80.00 109 GLY A CA 1
ATOM 840 C C . GLY A 1 109 ? 7.637 4.926 10.275 1.00 80.00 109 GLY A C 1
ATOM 841 O O . GLY A 1 109 ? 7.044 3.996 10.829 1.00 80.00 109 GLY A O 1
ATOM 842 N N . THR A 1 110 ? 8.863 5.315 10.626 1.00 83.94 110 THR A N 1
ATOM 843 C CA . THR A 1 110 ? 9.664 4.689 11.694 1.00 83.94 110 THR A CA 1
ATOM 844 C C . THR A 1 110 ? 8.883 4.581 12.996 1.00 83.94 110 THR A C 1
ATOM 846 O O . THR A 1 110 ? 8.878 3.527 13.630 1.00 83.94 110 THR A O 1
ATOM 849 N N . ASP A 1 111 ? 8.123 5.625 13.310 1.00 89.25 111 ASP A N 1
ATOM 850 C CA . ASP A 1 111 ? 7.324 5.742 14.525 1.00 89.25 111 ASP A CA 1
ATOM 851 C C . ASP A 1 111 ? 6.205 4.693 14.562 1.00 89.25 111 ASP A C 1
ATOM 853 O O . ASP A 1 111 ? 5.920 4.109 15.606 1.00 89.25 111 ASP A O 1
ATOM 857 N N . MET A 1 112 ? 5.604 4.375 13.407 1.00 86.94 112 MET A N 1
ATOM 858 C CA . MET A 1 112 ? 4.595 3.318 13.309 1.00 86.94 112 MET A CA 1
ATOM 859 C C . MET A 1 112 ? 5.224 1.939 13.511 1.00 86.94 112 MET A C 1
ATOM 861 O O . MET A 1 112 ? 4.659 1.106 14.222 1.00 86.94 112 MET A O 1
ATOM 865 N N . VAL A 1 113 ? 6.398 1.687 12.921 1.00 86.75 113 VAL A N 1
ATOM 866 C CA . VAL A 1 113 ? 7.124 0.423 13.133 1.00 86.75 113 VAL A CA 1
ATOM 867 C C . VAL A 1 113 ? 7.474 0.255 14.608 1.00 86.75 113 VAL A C 1
ATOM 869 O O . VAL A 1 113 ? 7.302 -0.832 15.165 1.00 86.75 113 VAL A O 1
ATOM 872 N N . GLU A 1 114 ? 7.946 1.318 15.253 1.00 90.12 114 GLU A N 1
ATOM 873 C CA . GLU A 1 114 ? 8.295 1.294 16.666 1.00 90.12 114 GLU A CA 1
ATOM 874 C C . GLU A 1 114 ? 7.063 1.076 17.552 1.00 90.12 114 GLU A C 1
ATOM 876 O O . GLU A 1 114 ? 7.081 0.184 18.401 1.00 90.12 114 GLU A O 1
ATOM 881 N N . ALA A 1 115 ? 5.957 1.780 17.297 1.00 90.88 115 ALA A N 1
ATOM 882 C CA . ALA A 1 115 ? 4.702 1.595 18.025 1.00 90.88 115 ALA A CA 1
ATOM 883 C C . ALA A 1 115 ? 4.157 0.159 17.901 1.00 90.88 115 ALA A C 1
ATOM 885 O O . ALA A 1 115 ? 3.693 -0.428 18.888 1.00 90.88 115 ALA A O 1
ATOM 886 N N . LEU A 1 116 ? 4.248 -0.446 16.709 1.00 91.06 116 LEU A N 1
ATOM 887 C CA . LEU A 1 116 ? 3.873 -1.846 16.489 1.00 91.06 116 LEU A CA 1
ATOM 888 C C . LEU A 1 116 ? 4.793 -2.802 17.263 1.00 91.06 116 LEU A C 1
ATOM 890 O O . LEU A 1 116 ? 4.294 -3.723 17.918 1.00 91.06 116 LEU A O 1
ATOM 894 N N . LYS A 1 117 ? 6.110 -2.553 17.271 1.00 89.38 117 LYS A N 1
ATOM 895 C CA . LYS A 1 117 ? 7.087 -3.337 18.048 1.00 89.38 117 LYS A CA 1
ATOM 896 C C . LYS A 1 117 ? 6.841 -3.238 19.552 1.00 89.38 117 LYS A C 1
ATOM 898 O O . LYS A 1 117 ? 6.768 -4.274 20.213 1.00 89.38 117 LYS A O 1
ATOM 903 N N . GLN A 1 118 ? 6.655 -2.030 20.085 1.00 92.88 118 GLN A N 1
ATOM 904 C CA . GLN A 1 118 ? 6.311 -1.800 21.493 1.00 92.88 118 GLN A CA 1
ATOM 905 C C . GLN A 1 118 ? 4.999 -2.512 21.861 1.00 92.88 118 GLN A C 1
ATOM 907 O O . GLN A 1 118 ? 4.873 -3.106 22.932 1.00 92.88 118 GLN A O 1
ATOM 912 N N . SER A 1 119 ? 4.051 -2.554 20.923 1.00 90.31 119 SER A N 1
ATOM 913 C CA . SER A 1 119 ? 2.781 -3.270 21.064 1.00 90.31 119 SER A CA 1
ATOM 914 C C . SER A 1 119 ? 2.877 -4.791 20.872 1.00 90.31 119 SER A C 1
ATOM 916 O O . SER A 1 119 ? 1.861 -5.476 21.052 1.00 90.31 119 SER A O 1
ATOM 918 N N . ARG A 1 120 ? 4.062 -5.326 20.534 1.00 90.00 120 ARG A N 1
ATOM 919 C CA . ARG A 1 120 ? 4.328 -6.734 20.175 1.00 90.00 120 ARG A CA 1
ATOM 920 C C . ARG A 1 120 ? 3.470 -7.237 19.006 1.00 90.00 120 ARG A C 1
ATOM 922 O O . ARG A 1 120 ? 2.992 -8.371 19.019 1.00 90.00 120 ARG A O 1
ATOM 929 N N . ILE A 1 121 ? 3.234 -6.376 18.019 1.00 90.44 121 ILE A N 1
ATOM 930 C CA . ILE A 1 121 ? 2.482 -6.682 16.801 1.00 90.44 121 ILE A CA 1
ATOM 931 C C . ILE A 1 121 ? 3.483 -6.858 15.660 1.00 90.44 121 ILE A C 1
ATOM 933 O O . ILE A 1 121 ? 4.097 -5.894 15.212 1.00 90.44 121 ILE A O 1
ATOM 937 N N . TYR A 1 122 ? 3.628 -8.093 15.185 1.00 86.69 122 TYR A N 1
ATOM 938 C CA . TYR A 1 122 ? 4.592 -8.456 14.137 1.00 86.69 122 TYR A CA 1
ATOM 939 C C . TYR A 1 122 ? 3.922 -8.953 12.855 1.00 86.69 122 TYR A C 1
ATOM 941 O O . TYR A 1 122 ? 4.582 -9.100 11.832 1.00 86.69 122 TYR A O 1
ATOM 949 N N . LYS A 1 123 ? 2.612 -9.228 12.901 1.00 86.75 123 LYS A N 1
ATOM 950 C CA . LYS A 1 123 ? 1.835 -9.731 11.762 1.00 86.75 123 LYS A CA 1
ATOM 951 C C . LYS A 1 123 ? 0.602 -8.869 11.515 1.00 86.75 123 LYS A C 1
ATOM 953 O O . LYS A 1 123 ? -0.037 -8.407 12.463 1.00 86.75 123 LYS A O 1
ATOM 958 N N . GLY A 1 124 ? 0.213 -8.733 10.247 1.00 85.50 124 GLY A N 1
ATOM 959 C CA . GLY A 1 124 ? -1.013 -8.026 9.859 1.00 85.50 124 GLY A CA 1
ATOM 960 C C . GLY A 1 124 ? -2.267 -8.619 10.510 1.00 85.50 124 GLY A C 1
ATOM 961 O O . GLY A 1 124 ? -3.123 -7.883 10.995 1.00 85.50 124 GLY A O 1
ATOM 962 N N . THR A 1 125 ? -2.328 -9.945 10.647 1.00 87.88 125 THR A N 1
ATOM 963 C CA . THR A 1 125 ? -3.428 -10.649 11.328 1.00 87.88 125 THR A CA 1
ATOM 964 C C . THR A 1 125 ? -3.547 -10.276 12.811 1.00 87.88 125 THR A C 1
ATOM 966 O O . THR A 1 125 ? -4.654 -10.111 13.326 1.00 87.88 125 THR A O 1
ATOM 969 N N . GLN A 1 126 ? -2.422 -10.061 13.504 1.00 88.75 126 GLN A N 1
ATOM 970 C CA . GLN A 1 126 ? -2.411 -9.603 14.898 1.00 88.75 126 GLN A CA 1
ATOM 971 C C . GLN A 1 126 ? -2.932 -8.168 15.022 1.00 88.75 126 GLN A C 1
ATOM 973 O O . GLN A 1 126 ? -3.720 -7.881 15.929 1.00 88.75 126 GLN A O 1
ATOM 978 N N . LEU A 1 127 ? -2.523 -7.285 14.104 1.00 90.81 127 LEU A N 1
ATOM 979 C CA . LEU A 1 127 ? -3.014 -5.909 14.048 1.00 90.81 127 LEU A CA 1
ATOM 980 C C . LEU A 1 127 ? -4.524 -5.884 13.802 1.00 90.81 127 LEU A C 1
ATOM 982 O O . LEU A 1 127 ? -5.256 -5.254 14.563 1.00 90.81 127 LEU A O 1
ATOM 986 N N . LEU A 1 128 ? -4.997 -6.631 12.803 1.00 90.62 128 LEU A N 1
ATOM 987 C CA . LEU A 1 128 ? -6.414 -6.728 12.467 1.00 90.62 128 LEU A CA 1
ATOM 988 C C . LEU A 1 128 ? -7.239 -7.219 13.662 1.00 90.62 128 LEU A C 1
ATOM 990 O O . LEU A 1 128 ? -8.216 -6.575 14.046 1.00 90.62 128 LEU A O 1
ATOM 994 N N . LYS A 1 129 ? -6.804 -8.303 14.317 1.00 92.44 129 LYS A N 1
ATOM 995 C CA . LYS A 1 129 ? -7.470 -8.834 15.515 1.00 92.44 129 LYS A CA 1
ATOM 996 C C . LYS A 1 129 ? -7.547 -7.791 16.632 1.00 92.44 129 LYS A C 1
ATOM 998 O O . LYS A 1 129 ? -8.577 -7.690 17.302 1.00 92.44 129 LYS A O 1
ATOM 1003 N N . ARG A 1 130 ? -6.490 -6.996 16.843 1.00 91.44 130 ARG A N 1
ATOM 1004 C CA . ARG A 1 130 ? -6.515 -5.900 17.826 1.00 91.44 130 ARG A CA 1
ATOM 1005 C C . ARG A 1 130 ? -7.458 -4.771 17.425 1.00 91.44 130 ARG A C 1
ATOM 1007 O O . ARG A 1 130 ? -8.201 -4.305 18.284 1.00 91.44 130 ARG A O 1
ATOM 1014 N N . LEU A 1 131 ? -7.475 -4.364 16.159 1.00 93.25 131 LEU A N 1
ATOM 1015 C CA . LEU A 1 131 ? -8.373 -3.314 15.669 1.00 93.25 131 LEU A CA 1
ATOM 1016 C C . LEU A 1 131 ? -9.846 -3.713 15.809 1.00 93.25 131 LEU A C 1
ATOM 1018 O O . LEU A 1 131 ? -10.659 -2.899 16.243 1.00 93.25 131 LEU A O 1
ATOM 1022 N N . VAL A 1 132 ? -10.183 -4.975 15.527 1.00 95.12 132 VAL A N 1
ATOM 1023 C CA . VAL A 1 132 ? -11.539 -5.510 15.732 1.00 95.12 132 VAL A CA 1
ATOM 1024 C C . VAL A 1 132 ? -11.935 -5.446 17.208 1.00 95.12 132 VAL A C 1
ATOM 1026 O O . VAL A 1 132 ? -12.997 -4.916 17.534 1.00 95.12 132 VAL A O 1
ATOM 1029 N N . LYS A 1 133 ? -11.064 -5.907 18.117 1.00 94.44 133 LYS A N 1
ATOM 1030 C CA . LYS A 1 133 ? -11.310 -5.818 19.567 1.00 94.44 133 LYS A CA 1
ATOM 1031 C C . LYS A 1 133 ? -11.473 -4.373 20.036 1.00 94.44 133 LYS A C 1
ATOM 1033 O O . LYS A 1 133 ? -12.389 -4.079 20.795 1.00 94.44 133 LYS A O 1
ATOM 1038 N N . HIS A 1 134 ? -10.617 -3.472 19.564 1.00 94.06 134 HIS A N 1
ATOM 1039 C CA . HIS A 1 134 ? -10.688 -2.054 19.903 1.00 94.06 134 HIS A CA 1
ATOM 1040 C C . HIS A 1 134 ? -11.997 -1.418 19.410 1.00 94.06 134 HIS A C 1
ATOM 1042 O O . HIS A 1 134 ? -12.626 -0.652 20.136 1.00 94.06 134 HIS A O 1
ATOM 1048 N N . LYS A 1 135 ? -12.457 -1.776 18.205 1.00 95.62 135 LYS A N 1
ATOM 1049 C CA . LYS A 1 135 ? -13.750 -1.329 17.669 1.00 95.62 135 LYS A CA 1
ATOM 1050 C C . LYS A 1 135 ? -14.920 -1.810 18.531 1.00 95.62 135 LYS A C 1
ATOM 1052 O O . LYS A 1 135 ? -15.815 -1.019 18.819 1.00 95.62 135 LYS A O 1
ATOM 1057 N N . ALA A 1 136 ? -14.902 -3.073 18.960 1.00 96.25 136 ALA A N 1
ATOM 1058 C CA . ALA A 1 136 ? -15.921 -3.620 19.854 1.00 96.25 136 ALA A CA 1
ATOM 1059 C C . ALA A 1 136 ? -15.922 -2.907 21.216 1.00 96.25 136 ALA A C 1
ATOM 1061 O O . ALA A 1 136 ? -16.973 -2.468 21.674 1.00 96.25 136 ALA A O 1
ATOM 1062 N N . LEU A 1 137 ? -14.744 -2.709 21.817 1.00 95.00 137 LEU A N 1
ATOM 1063 C CA . LEU A 1 137 ? -14.605 -1.996 23.088 1.00 95.00 137 LEU A CA 1
ATOM 1064 C C . LEU A 1 137 ? -15.117 -0.554 22.995 1.00 95.00 137 LEU A C 1
ATOM 1066 O O . LEU A 1 137 ? -15.856 -0.108 23.868 1.00 95.00 137 LEU A O 1
ATOM 1070 N N . LYS A 1 138 ? -14.781 0.158 21.914 1.00 94.81 138 LYS A N 1
ATOM 1071 C CA . LYS A 1 138 ? -15.282 1.515 21.674 1.00 94.81 138 LYS A CA 1
ATOM 1072 C C . LYS A 1 138 ? -16.810 1.552 21.618 1.00 94.81 138 LYS A C 1
ATOM 1074 O O . LYS A 1 138 ? -17.406 2.459 22.187 1.00 94.81 138 LYS A O 1
ATOM 1079 N N . LYS A 1 139 ? -17.442 0.563 20.977 1.00 95.31 139 LYS A N 1
ATOM 1080 C CA . LYS A 1 139 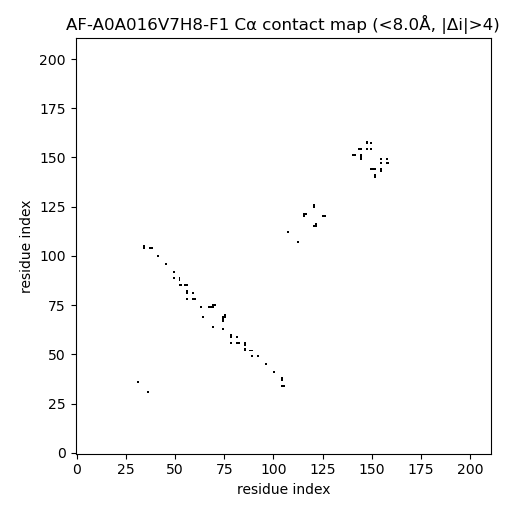? -18.906 0.459 20.919 1.00 95.31 139 LYS A CA 1
ATOM 1081 C C . LYS A 1 139 ? -19.513 0.257 22.311 1.00 95.31 139 LYS A C 1
ATOM 1083 O O . LYS A 1 139 ? -20.411 1.001 22.681 1.00 95.31 139 LYS A O 1
ATOM 1088 N N . VAL A 1 140 ? -18.969 -0.672 23.101 1.00 94.94 140 VAL A N 1
ATOM 1089 C CA . VAL A 1 140 ? -19.406 -0.901 24.493 1.00 94.94 140 VAL A CA 1
ATOM 1090 C C . VAL A 1 140 ? -19.273 0.374 25.325 1.00 94.94 140 VAL A C 1
ATOM 1092 O O . VAL A 1 140 ? -20.169 0.727 26.086 1.00 94.94 140 VAL A O 1
ATOM 1095 N N . MET A 1 141 ? -18.170 1.101 25.161 1.00 93.56 141 MET A N 1
ATOM 1096 C CA . MET A 1 141 ? -17.931 2.333 25.905 1.00 93.56 141 MET A CA 1
ATOM 1097 C C . MET A 1 141 ? -18.906 3.450 25.504 1.00 93.56 141 MET A C 1
ATOM 1099 O O . MET A 1 141 ? -19.407 4.165 26.367 1.00 93.56 141 MET A O 1
ATOM 1103 N N . GLN A 1 142 ? -19.252 3.551 24.218 1.00 94.44 142 GLN A N 1
ATOM 1104 C CA . GLN A 1 142 ? -20.292 4.464 23.735 1.00 94.44 142 GLN A CA 1
ATOM 1105 C C . GLN A 1 142 ? -21.678 4.107 24.288 1.00 94.44 142 GLN A C 1
ATOM 1107 O O . GLN A 1 142 ? -22.393 4.995 24.747 1.00 94.44 142 GLN A O 1
ATOM 1112 N N . GLU A 1 143 ? -22.043 2.825 24.302 1.00 95.19 143 GLU A N 1
ATOM 1113 C CA . GLU A 1 143 ? -23.302 2.352 24.896 1.00 95.19 143 GLU A CA 1
ATOM 1114 C C . GLU A 1 143 ? -23.366 2.661 26.401 1.00 95.19 143 GLU A C 1
ATOM 1116 O O . GLU A 1 143 ? -24.395 3.129 26.899 1.00 95.19 143 GLU A O 1
ATOM 1121 N N . ALA A 1 144 ? -22.255 2.482 27.122 1.00 93.12 144 ALA A N 1
ATOM 1122 C CA . ALA A 1 144 ? -22.149 2.848 28.531 1.00 93.12 144 ALA A CA 1
ATOM 1123 C C . ALA A 1 144 ? -22.317 4.363 28.747 1.00 93.12 144 ALA A C 1
ATOM 1125 O O . ALA A 1 144 ? -23.089 4.761 29.619 1.00 93.12 144 ALA A O 1
ATOM 1126 N N . CYS A 1 145 ? -21.676 5.212 27.933 1.00 94.50 145 CYS A N 1
ATOM 1127 C CA . CYS A 1 145 ? -21.872 6.669 27.967 1.00 94.50 145 CYS A CA 1
ATOM 1128 C C . CYS A 1 145 ? -23.338 7.060 27.786 1.00 94.50 145 CYS A C 1
ATOM 1130 O O . CYS A 1 145 ? -23.865 7.863 28.556 1.00 94.50 145 CYS A O 1
ATOM 1132 N N . SER A 1 146 ? -24.003 6.483 26.780 1.00 94.19 146 SER A N 1
ATOM 1133 C CA . SER A 1 146 ? -25.416 6.749 26.507 1.00 94.19 146 SER A CA 1
ATOM 1134 C C . SER A 1 146 ? -26.305 6.303 27.667 1.00 94.19 146 SER A C 1
ATOM 1136 O O . SER A 1 146 ? -27.187 7.049 28.081 1.00 94.19 146 SER A O 1
ATOM 1138 N N . THR A 1 147 ? -26.034 5.129 28.241 1.00 94.38 147 THR A N 1
ATOM 1139 C CA . THR A 1 147 ? -26.796 4.579 29.376 1.00 94.38 147 THR A CA 1
ATOM 1140 C C . THR A 1 147 ? -26.625 5.420 30.641 1.00 94.38 147 THR A C 1
ATOM 1142 O O . THR A 1 147 ? -27.583 5.681 31.366 1.00 94.38 147 THR A O 1
ATOM 1145 N N . LEU A 1 148 ? -25.399 5.867 30.916 1.00 93.62 148 LEU A N 1
ATOM 1146 C CA . LEU A 1 148 ? -25.063 6.652 32.105 1.00 93.62 148 LEU A CA 1
ATOM 1147 C C . LEU A 1 148 ? -25.336 8.154 31.938 1.00 93.62 148 LEU A C 1
ATOM 1149 O O . LEU A 1 148 ? -25.247 8.900 32.924 1.00 93.62 148 LEU A O 1
ATOM 1153 N N . ASN A 1 149 ? -25.679 8.567 30.714 1.00 93.88 149 ASN A N 1
ATOM 1154 C CA . ASN A 1 149 ? -25.834 9.946 30.269 1.00 93.88 149 ASN A CA 1
ATOM 1155 C C . ASN A 1 149 ? -24.627 10.813 30.666 1.00 93.88 149 ASN A C 1
ATOM 1157 O O . ASN A 1 149 ? -24.761 11.818 31.370 1.00 93.88 149 ASN A O 1
ATOM 1161 N N . CYS A 1 150 ? -23.430 10.371 30.279 1.00 93.06 150 CYS A N 1
ATOM 1162 C CA . CYS A 1 150 ? -22.176 11.070 30.552 1.00 93.06 150 CYS A CA 1
ATOM 1163 C C . CYS A 1 150 ? -21.207 11.006 29.365 1.00 93.06 150 CYS A C 1
ATOM 1165 O O . CYS A 1 150 ? -21.416 10.272 28.399 1.00 93.06 150 CYS A O 1
ATOM 1167 N N . GLN A 1 151 ? -20.140 11.805 29.435 1.00 93.12 151 GLN A N 1
ATOM 1168 C CA . GLN A 1 151 ? -19.051 11.754 28.461 1.00 93.12 151 GLN A CA 1
ATOM 1169 C C . GLN A 1 151 ? -18.089 10.597 28.762 1.00 93.12 151 GLN A C 1
ATOM 1171 O O . GLN A 1 151 ? -17.955 10.173 29.908 1.00 93.12 151 GLN A O 1
ATOM 1176 N N . GLU A 1 152 ? -17.357 10.147 27.739 1.00 88.38 152 GLU A N 1
ATOM 1177 C CA . GLU A 1 152 ? -16.415 9.017 27.819 1.00 88.38 152 GLU A CA 1
ATOM 1178 C C . GLU A 1 152 ? -15.374 9.188 28.932 1.00 88.38 152 GLU A C 1
ATOM 1180 O O . GLU A 1 152 ? -15.148 8.281 29.730 1.00 88.38 152 GLU A O 1
ATOM 1185 N N . LEU A 1 153 ? -14.828 10.400 29.066 1.00 91.31 153 LEU A N 1
ATOM 1186 C CA . LEU A 1 153 ? -13.858 10.747 30.108 1.00 91.31 153 LEU A CA 1
ATOM 1187 C C . LEU A 1 153 ? -14.439 10.682 31.532 1.00 91.31 153 LEU A C 1
ATOM 1189 O O . LEU A 1 153 ? -13.688 10.581 32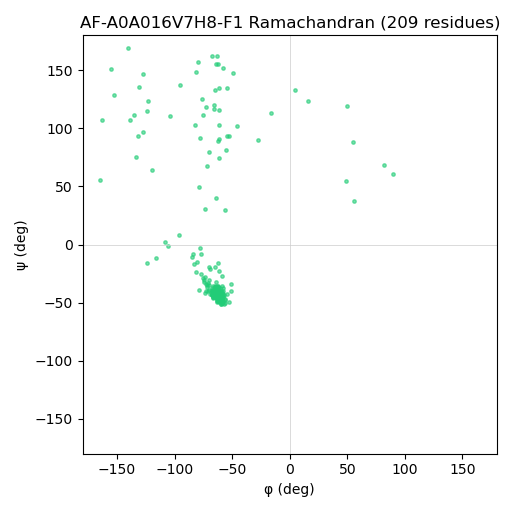.496 1.00 91.31 153 LEU A O 1
ATOM 1193 N N . GLN A 1 154 ? -15.765 10.726 31.671 1.00 92.88 154 GLN A N 1
ATOM 1194 C CA . GLN A 1 154 ? -16.474 10.805 32.951 1.00 92.88 154 GLN A CA 1
ATOM 1195 C C . GLN A 1 154 ? -17.131 9.480 33.358 1.00 92.88 154 GLN A C 1
ATOM 1197 O O . GLN A 1 154 ? -17.741 9.412 34.427 1.00 92.88 154 GLN A O 1
ATOM 1202 N N . ILE A 1 155 ? -17.038 8.422 32.538 1.00 92.25 155 ILE A N 1
ATOM 1203 C CA . ILE A 1 155 ? -17.678 7.124 32.822 1.00 92.25 155 ILE A CA 1
ATOM 1204 C C . ILE A 1 155 ? -17.292 6.620 34.215 1.00 92.25 155 ILE A C 1
ATOM 1206 O O . ILE A 1 155 ? -18.167 6.281 35.009 1.00 92.25 155 ILE A O 1
ATOM 1210 N N . ASN A 1 156 ? -15.998 6.622 34.543 1.00 91.75 156 ASN A N 1
ATOM 1211 C CA . ASN A 1 156 ? -15.518 6.111 35.827 1.00 91.75 156 ASN A CA 1
ATOM 1212 C C . ASN A 1 156 ? -16.076 6.905 37.016 1.00 91.75 156 ASN A C 1
ATOM 1214 O O . ASN A 1 156 ? -16.577 6.310 37.969 1.00 91.75 156 ASN A O 1
ATOM 1218 N N . GLU A 1 157 ? -16.048 8.237 36.951 1.00 92.69 157 GLU A N 1
ATOM 1219 C CA . GLU A 1 157 ? -16.597 9.101 38.005 1.00 92.69 157 GLU A CA 1
ATOM 1220 C C . GLU A 1 157 ? -18.105 8.880 38.176 1.00 92.69 157 GLU A C 1
ATOM 1222 O O . GLU A 1 157 ? -18.623 8.802 39.296 1.00 92.69 157 GLU A O 1
ATOM 1227 N N . ARG A 1 158 ? -18.820 8.717 37.056 1.00 93.25 158 ARG A N 1
ATOM 1228 C CA . ARG A 1 158 ? -20.262 8.486 37.054 1.00 93.25 158 ARG A CA 1
ATOM 1229 C C . ARG A 1 158 ? -20.629 7.129 37.652 1.00 93.25 158 ARG A C 1
ATOM 1231 O O . ARG A 1 158 ? -21.556 7.075 38.463 1.00 93.25 158 ARG A O 1
ATOM 1238 N N . ILE A 1 159 ? -19.894 6.071 37.304 1.00 92.81 159 ILE A N 1
ATOM 1239 C CA . ILE A 1 159 ? -20.063 4.727 37.877 1.00 92.81 159 ILE A CA 1
ATOM 1240 C C . ILE A 1 159 ? -19.838 4.767 39.392 1.00 92.81 159 ILE A C 1
ATOM 1242 O O . ILE A 1 159 ? -20.693 4.302 40.144 1.00 92.81 159 ILE A O 1
ATOM 1246 N N . GLN A 1 160 ? -18.748 5.385 39.857 1.00 94.19 160 GLN A N 1
ATOM 1247 C CA . GLN A 1 160 ? -18.452 5.498 41.291 1.00 94.19 160 GLN A CA 1
ATOM 1248 C C . GLN A 1 160 ? -19.552 6.254 42.049 1.00 94.19 160 GLN A C 1
ATOM 1250 O O . GLN A 1 160 ? -20.016 5.809 43.100 1.00 94.19 160 GLN A O 1
ATOM 1255 N N . SER A 1 161 ? -20.045 7.363 41.486 1.00 94.25 161 SER A N 1
ATOM 1256 C CA . SER A 1 161 ? -21.155 8.120 42.077 1.00 94.25 161 SER A CA 1
ATOM 1257 C C . SER A 1 161 ? -22.433 7.281 42.209 1.00 94.25 161 SER A C 1
ATOM 1259 O O . SER A 1 161 ? -23.127 7.365 43.227 1.00 94.25 161 SER A O 1
ATOM 1261 N N . LEU A 1 162 ? -22.754 6.470 41.197 1.00 93.81 162 LEU A N 1
ATOM 1262 C CA . LEU A 1 162 ? -23.930 5.597 41.213 1.00 93.81 162 LEU A CA 1
ATOM 1263 C C . LEU A 1 162 ? -23.781 4.440 42.204 1.00 93.81 162 LEU A C 1
ATOM 1265 O O . LEU A 1 162 ? -24.746 4.150 42.909 1.00 93.81 162 LEU A O 1
ATOM 1269 N N . LEU A 1 163 ? -22.593 3.844 42.329 1.00 94.38 163 LEU A N 1
ATOM 1270 C CA . LEU A 1 163 ? -22.321 2.795 43.319 1.00 94.38 163 LEU A CA 1
ATOM 1271 C C . LEU A 1 163 ? -22.559 3.292 44.750 1.00 94.38 163 LEU A C 1
ATOM 1273 O O . LEU A 1 163 ? -23.299 2.663 45.504 1.00 94.38 163 LEU A O 1
ATOM 1277 N N . VAL A 1 164 ? -22.030 4.469 45.102 1.00 96.50 164 VAL A N 1
ATOM 1278 C CA . VAL A 1 164 ? -22.237 5.064 46.436 1.00 96.50 164 VAL A CA 1
ATOM 1279 C C . VAL A 1 164 ? -23.720 5.352 46.700 1.00 96.50 164 VAL A C 1
ATOM 1281 O O . VAL A 1 164 ? -24.224 5.110 47.799 1.00 96.50 164 VAL A O 1
ATOM 1284 N N . LYS A 1 165 ? -24.447 5.859 45.695 1.00 94.56 165 LYS A N 1
ATOM 1285 C CA . LYS A 1 165 ? -25.894 6.104 45.813 1.00 94.56 165 LYS A CA 1
ATOM 1286 C C . LYS A 1 165 ? -26.682 4.805 45.980 1.00 94.56 165 LYS A C 1
ATOM 1288 O O . LYS A 1 165 ? -27.602 4.778 46.795 1.00 94.56 165 LYS A O 1
ATOM 1293 N N . SER A 1 166 ? -26.310 3.759 45.246 1.00 93.56 166 SER A N 1
ATOM 1294 C CA . SER A 1 166 ? -26.927 2.435 45.328 1.00 93.56 166 SER A CA 1
ATOM 1295 C C . SER A 1 166 ? -26.739 1.818 46.712 1.00 93.56 166 SER A C 1
ATOM 1297 O O . SER A 1 166 ? -27.712 1.366 47.307 1.00 93.56 166 SER A O 1
ATOM 1299 N N . GLU A 1 167 ? -25.530 1.875 47.275 1.00 95.81 167 GLU A N 1
ATOM 1300 C CA . GLU A 1 167 ? -25.252 1.336 48.613 1.00 95.81 167 GLU A CA 1
ATOM 1301 C C . GLU A 1 167 ? -26.051 2.073 49.698 1.00 95.81 167 GLU A C 1
ATOM 1303 O O . GLU A 1 167 ? -26.671 1.466 50.572 1.00 95.81 167 GLU A O 1
ATOM 1308 N N . LYS A 1 168 ? -26.128 3.406 49.599 1.00 95.06 168 LYS A N 1
ATOM 1309 C CA . LYS A 1 168 ? -26.940 4.213 50.519 1.00 95.06 168 LYS A CA 1
ATOM 1310 C C . LYS A 1 168 ? -28.433 3.891 50.408 1.00 95.06 168 LYS A C 1
ATOM 1312 O O . LYS A 1 168 ? -29.130 3.908 51.421 1.00 95.06 168 LYS A O 1
ATOM 1317 N N . ALA A 1 169 ? -28.935 3.652 49.197 1.00 93.50 169 ALA A N 1
ATOM 1318 C CA . ALA A 1 169 ? -30.327 3.269 48.973 1.00 93.50 169 ALA A CA 1
ATOM 1319 C C . ALA A 1 169 ? -30.619 1.873 49.536 1.00 93.50 169 ALA A C 1
ATOM 1321 O O . ALA A 1 169 ? -31.610 1.706 50.241 1.00 93.50 169 ALA A O 1
ATOM 1322 N N . LYS A 1 170 ? -29.718 0.911 49.306 1.00 95.44 170 LYS A N 1
ATOM 1323 C CA . LYS A 1 170 ? -29.804 -0.445 49.852 1.00 95.44 170 LYS A CA 1
ATOM 1324 C C . LYS A 1 170 ? -29.905 -0.430 51.376 1.00 95.44 170 LYS A C 1
ATOM 1326 O O . LYS A 1 170 ? -30.857 -0.983 51.916 1.00 95.44 170 LYS A O 1
ATOM 1331 N N . LYS A 1 171 ? -29.007 0.296 52.050 1.00 95.50 171 LYS A N 1
ATOM 1332 C CA . LYS A 1 171 ? -29.027 0.422 53.513 1.00 95.50 171 LYS A CA 1
ATOM 1333 C C . LYS A 1 171 ? -30.355 0.980 54.036 1.00 95.50 171 LYS A C 1
ATOM 1335 O O . LYS A 1 171 ? -30.926 0.444 54.971 1.00 95.50 171 LYS A O 1
ATOM 1340 N N . LYS A 1 172 ? -30.899 2.016 53.386 1.00 94.75 172 LYS A N 1
ATOM 1341 C CA . LYS A 1 172 ? -32.218 2.560 53.755 1.00 94.75 172 LYS A CA 1
ATOM 1342 C C . LYS A 1 172 ? -33.352 1.547 53.584 1.00 94.75 172 LYS A C 1
ATOM 1344 O O . LYS A 1 172 ? -34.292 1.569 54.370 1.00 94.75 172 LYS A O 1
ATOM 1349 N N . CYS A 1 173 ? -33.306 0.716 52.544 1.00 91.94 173 CYS A N 1
ATOM 1350 C CA . CYS A 1 173 ? -34.295 -0.341 52.347 1.00 91.94 173 CYS A CA 1
ATOM 1351 C C . CYS A 1 173 ? -34.204 -1.411 53.439 1.00 91.94 173 CYS A C 1
ATOM 1353 O O . CYS A 1 173 ? -35.247 -1.848 53.912 1.00 91.94 173 CYS A O 1
ATOM 1355 N N . GLU A 1 174 ? -32.995 -1.795 53.854 1.00 93.69 174 GLU A N 1
ATOM 1356 C CA . GLU A 1 174 ? -32.777 -2.716 54.979 1.00 93.69 174 GLU A CA 1
ATOM 1357 C C . GLU A 1 174 ? -33.332 -2.125 56.283 1.00 93.69 174 GLU A C 1
ATOM 1359 O O . GLU A 1 174 ? -34.161 -2.760 56.931 1.00 93.69 174 GLU A O 1
ATOM 1364 N N . ASP A 1 175 ? -32.999 -0.867 56.592 1.00 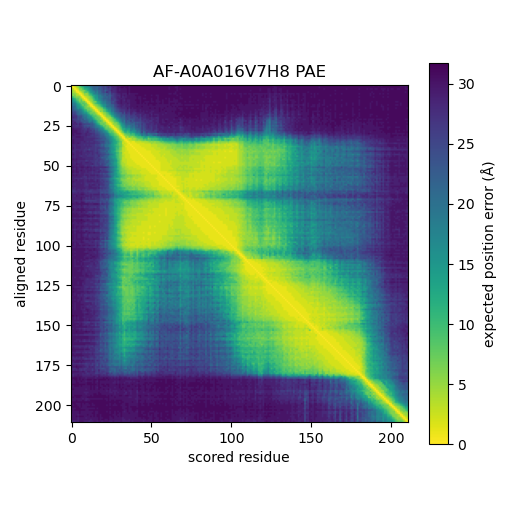92.56 175 ASP A N 1
ATOM 1365 C CA . ASP A 1 175 ? -33.508 -0.170 57.781 1.00 92.56 175 ASP A CA 1
ATOM 1366 C C . ASP A 1 175 ? -35.055 -0.113 57.795 1.00 92.56 175 ASP A C 1
ATOM 1368 O O . ASP A 1 175 ? -35.694 -0.365 58.818 1.00 92.56 175 ASP A O 1
ATOM 1372 N N . LEU A 1 176 ? -35.681 0.203 56.652 1.00 90.44 176 LEU A N 1
ATOM 1373 C CA . LEU A 1 176 ? -37.144 0.241 56.511 1.00 90.44 176 LEU A CA 1
ATOM 1374 C C . LEU A 1 176 ? -37.784 -1.146 56.622 1.00 90.44 176 LEU A C 1
ATOM 1376 O O . LEU A 1 176 ? -38.860 -1.282 57.203 1.00 90.44 176 LEU A O 1
ATOM 1380 N N . HIS A 1 177 ? -37.145 -2.167 56.057 1.00 90.50 177 HIS A N 1
ATOM 1381 C CA . HIS A 1 177 ? -37.602 -3.546 56.160 1.00 90.50 177 HIS A CA 1
ATOM 1382 C C . HIS A 1 177 ? -37.580 -4.024 57.619 1.00 90.50 177 HIS A C 1
ATOM 1384 O O . HIS A 1 177 ? -38.549 -4.626 58.087 1.00 90.50 177 HIS A O 1
ATOM 1390 N N . ASP A 1 178 ? -36.523 -3.700 58.364 1.00 89.69 178 ASP A N 1
ATOM 1391 C CA . ASP A 1 178 ? -36.414 -4.037 59.784 1.00 89.69 178 ASP A CA 1
ATOM 1392 C C . ASP A 1 178 ? -37.449 -3.287 60.632 1.00 89.69 178 ASP A C 1
ATOM 1394 O O . ASP A 1 178 ? -38.074 -3.888 61.507 1.00 89.69 178 ASP A O 1
ATOM 1398 N N . LEU A 1 179 ? -37.716 -2.013 60.321 1.00 87.00 179 LEU A N 1
ATOM 1399 C CA . LEU A 1 179 ? -38.807 -1.238 60.924 1.00 87.00 179 LEU A CA 1
ATOM 1400 C C . LEU A 1 179 ? -40.183 -1.870 60.675 1.00 87.00 179 LEU A C 1
ATOM 1402 O O . LEU A 1 179 ? -40.979 -1.960 61.604 1.00 87.00 179 LEU A O 1
ATOM 1406 N N . LEU A 1 180 ? -40.466 -2.333 59.454 1.00 83.00 180 LEU A N 1
ATOM 1407 C CA . LEU A 1 180 ? -41.727 -3.012 59.128 1.00 83.00 180 LEU A CA 1
ATOM 1408 C C . LEU A 1 180 ? -41.865 -4.361 59.838 1.00 83.00 180 LEU A C 1
ATOM 1410 O O . LEU A 1 180 ? -42.963 -4.725 60.247 1.00 83.00 180 LEU A O 1
ATOM 1414 N N . LYS A 1 181 ? -40.764 -5.094 60.011 1.00 81.62 181 LYS A N 1
ATOM 1415 C CA . LYS A 1 181 ? -40.753 -6.354 60.763 1.00 81.62 181 LYS A CA 1
ATOM 1416 C C . LYS A 1 181 ? -40.923 -6.133 62.270 1.00 81.62 181 LYS A C 1
ATOM 1418 O O . LYS A 1 181 ? -41.490 -6.983 62.951 1.00 81.62 181 LYS A O 1
ATOM 1423 N N . ALA A 1 182 ? -40.405 -5.018 62.783 1.00 75.69 182 ALA A N 1
ATOM 1424 C CA . ALA A 1 182 ? -40.525 -4.615 64.180 1.00 75.69 182 ALA A CA 1
ATOM 1425 C C . ALA A 1 182 ? -41.845 -3.894 64.491 1.00 75.69 182 ALA A C 1
ATOM 1427 O O . ALA A 1 182 ? -42.200 -3.782 65.665 1.00 75.69 182 ALA A O 1
ATOM 1428 N N . ALA A 1 183 ? -42.567 -3.410 63.474 1.00 63.75 183 ALA A N 1
ATOM 1429 C CA . ALA A 1 183 ? -43.891 -2.839 63.647 1.00 63.75 183 ALA A CA 1
ATOM 1430 C C . ALA A 1 183 ? -44.815 -3.929 64.216 1.00 63.75 183 ALA A C 1
ATOM 1432 O O . ALA A 1 183 ? -45.021 -4.959 63.566 1.00 63.75 183 ALA A O 1
ATOM 1433 N N . PRO A 1 184 ? -45.342 -3.752 65.441 1.00 54.78 184 PRO A N 1
ATOM 1434 C CA . PRO A 1 184 ? -46.240 -4.727 66.020 1.00 54.78 184 PRO A CA 1
ATOM 1435 C C . PRO A 1 184 ? -47.491 -4.816 65.151 1.00 54.78 184 PRO A C 1
ATOM 1437 O O . PRO A 1 184 ? -47.864 -3.879 64.445 1.00 54.78 184 PRO A O 1
ATOM 1440 N N . THR A 1 185 ? -48.141 -5.965 65.233 1.00 56.03 185 THR A N 1
ATOM 1441 C CA . THR A 1 185 ? -49.402 -6.382 64.615 1.00 56.03 185 THR A CA 1
ATOM 1442 C C . THR A 1 185 ? -50.600 -5.461 64.940 1.00 56.03 185 THR A C 1
ATOM 1444 O O . THR A 1 185 ? -51.733 -5.917 64.996 1.00 56.03 185 THR A O 1
ATOM 1447 N N . GLU A 1 186 ? -50.408 -4.163 65.173 1.00 49.56 186 GLU A N 1
ATOM 1448 C CA . GLU A 1 186 ? -51.447 -3.182 65.501 1.00 49.56 186 GLU A CA 1
ATOM 1449 C C . GLU A 1 186 ? -52.368 -2.873 64.315 1.00 49.56 186 GLU A C 1
ATOM 1451 O O . GLU A 1 186 ? -53.510 -2.467 64.522 1.00 49.56 186 GLU A O 1
ATOM 1456 N N . ILE A 1 187 ? -51.944 -3.174 63.080 1.00 52.50 187 ILE A N 1
ATOM 1457 C CA . ILE A 1 187 ? -52.838 -3.140 61.911 1.00 52.50 187 ILE A CA 1
ATOM 1458 C C . ILE A 1 187 ? -53.941 -4.210 62.039 1.00 52.50 187 ILE A C 1
ATOM 1460 O O . ILE A 1 187 ? -55.097 -3.918 61.751 1.00 52.50 187 ILE A O 1
ATOM 1464 N N . PHE A 1 188 ? -53.640 -5.398 62.581 1.00 47.91 188 PHE A N 1
ATOM 1465 C CA . PHE A 1 188 ? -54.673 -6.410 62.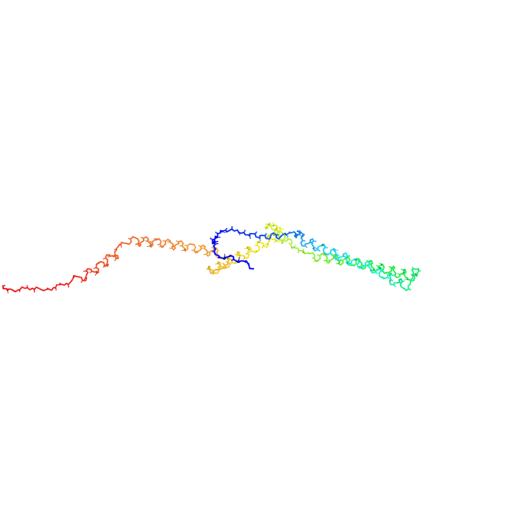854 1.00 47.91 188 PHE A CA 1
ATOM 1466 C C . PHE A 1 188 ? -55.517 -6.075 64.095 1.00 47.91 188 PHE A C 1
ATOM 1468 O O . PHE A 1 188 ? -56.693 -6.428 64.150 1.00 47.91 188 PHE A O 1
ATOM 1475 N N . VAL A 1 189 ? -54.967 -5.362 65.084 1.00 50.97 189 VAL A N 1
ATOM 1476 C CA . VAL A 1 189 ? -55.723 -4.974 66.292 1.00 50.97 189 VAL A CA 1
ATOM 1477 C C . VAL A 1 189 ? -56.748 -3.873 65.991 1.00 50.97 189 VAL A C 1
ATOM 1479 O O . VAL A 1 189 ? -57.847 -3.890 66.554 1.00 50.97 189 VAL A O 1
ATOM 1482 N N . LEU A 1 190 ? -56.445 -2.951 65.072 1.00 49.75 190 LEU A N 1
ATOM 1483 C CA . LEU A 1 190 ? -57.390 -1.912 64.648 1.00 49.75 190 LEU A CA 1
ATOM 1484 C C . LEU A 1 190 ? -58.535 -2.474 63.785 1.00 49.75 190 LEU A C 1
ATOM 1486 O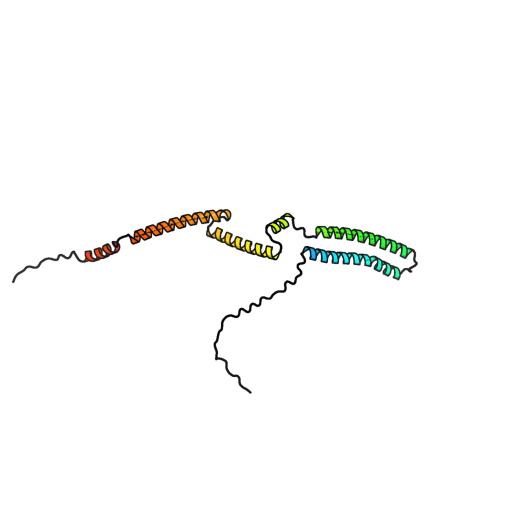 O . LEU A 1 190 ? -59.674 -2.033 63.940 1.00 49.75 190 LEU A O 1
ATOM 1490 N N . GLU A 1 191 ? -58.280 -3.489 62.955 1.00 48.09 191 GLU A N 1
ATOM 1491 C CA . GLU A 1 191 ? -59.317 -4.132 62.129 1.00 48.09 191 GLU A CA 1
ATOM 1492 C C . GLU A 1 191 ? -60.256 -5.044 62.949 1.00 48.09 191 GLU A C 1
ATOM 1494 O O . GLU A 1 191 ? -61.462 -5.105 62.691 1.00 48.09 191 GLU A O 1
ATOM 1499 N N . ILE A 1 192 ? -59.750 -5.679 64.015 1.00 55.12 192 ILE A N 1
ATOM 1500 C CA . ILE A 1 192 ? -60.589 -6.426 64.969 1.00 55.12 192 ILE A CA 1
ATOM 1501 C C . ILE A 1 192 ? -61.409 -5.457 65.841 1.00 55.12 192 ILE A C 1
ATOM 1503 O O . ILE A 1 192 ? -62.598 -5.684 66.069 1.00 55.12 192 ILE A O 1
ATOM 1507 N N . SER A 1 193 ? -60.824 -4.336 66.277 1.00 52.19 193 SER A N 1
ATOM 1508 C CA . SER A 1 193 ? -61.513 -3.362 67.143 1.00 52.19 193 SER A CA 1
ATOM 1509 C C . SER A 1 193 ? -62.632 -2.591 66.428 1.00 52.19 193 SER A C 1
ATOM 1511 O O . SER A 1 193 ? -63.633 -2.239 67.055 1.00 52.19 193 SER A O 1
ATOM 1513 N N . LEU A 1 194 ? -62.507 -2.354 65.117 1.00 53.53 194 LEU A N 1
ATOM 1514 C CA . LEU A 1 194 ? -63.563 -1.722 64.314 1.00 53.53 194 LEU A CA 1
ATOM 1515 C C . LEU A 1 194 ? -64.741 -2.667 64.021 1.00 53.53 194 LEU A C 1
ATOM 1517 O O . LEU A 1 194 ? -65.876 -2.199 63.973 1.00 53.53 194 LEU A O 1
ATOM 1521 N N . ASN A 1 195 ? -64.512 -3.981 63.914 1.00 50.88 195 ASN A N 1
ATOM 1522 C CA . ASN A 1 195 ? -65.597 -4.959 63.754 1.00 50.88 195 ASN A CA 1
ATOM 1523 C C . ASN A 1 195 ? -66.403 -5.194 65.046 1.00 50.88 195 ASN A C 1
ATOM 1525 O O . ASN A 1 195 ? -67.594 -5.490 64.974 1.00 50.88 195 ASN A O 1
ATOM 1529 N N . PHE A 1 196 ? -65.808 -5.011 66.230 1.00 50.19 196 PHE A N 1
ATOM 1530 C CA . PHE A 1 196 ? -66.541 -5.143 67.500 1.00 50.19 196 PHE A CA 1
ATOM 1531 C C . PHE A 1 196 ? -67.352 -3.897 67.885 1.00 50.19 196 PHE A C 1
ATOM 1533 O O . PHE A 1 196 ? -68.350 -4.016 68.594 1.00 50.19 196 PHE A O 1
ATOM 1540 N N . LYS A 1 197 ? -66.993 -2.706 67.386 1.00 45.88 197 LYS A N 1
ATOM 1541 C CA . LYS A 1 197 ? -67.713 -1.460 67.706 1.00 45.88 197 LYS A CA 1
ATOM 1542 C C . LYS A 1 197 ? -69.047 -1.293 66.961 1.00 45.88 197 LYS A C 1
ATOM 1544 O O . LYS A 1 197 ? -69.813 -0.400 67.295 1.00 45.88 197 LYS A O 1
ATOM 1549 N N . VAL A 1 198 ? -69.350 -2.162 65.993 1.00 51.09 198 VAL A N 1
ATOM 1550 C CA . VAL A 1 198 ? -70.656 -2.201 65.300 1.00 51.09 198 VAL A CA 1
ATOM 1551 C C . VAL A 1 198 ? -71.697 -3.034 66.075 1.00 51.09 198 VAL A C 1
ATOM 1553 O O . VAL A 1 198 ? -72.882 -2.956 65.774 1.00 51.09 198 VAL A O 1
ATOM 1556 N N . PHE A 1 199 ? -71.295 -3.788 67.109 1.00 48.91 199 PHE A N 1
ATOM 1557 C CA . PHE A 1 199 ? -72.192 -4.693 67.850 1.00 48.91 199 PHE A CA 1
ATOM 1558 C C . PHE A 1 199 ? -72.569 -4.250 69.272 1.00 48.91 199 PHE A C 1
ATOM 1560 O O . PHE A 1 199 ? -73.297 -4.972 69.949 1.00 48.91 199 PHE A O 1
ATOM 1567 N N . GLY A 1 200 ? -72.117 -3.088 69.742 1.00 53.53 200 GLY A N 1
ATOM 1568 C CA . GLY A 1 200 ? -72.353 -2.656 71.121 1.00 53.53 200 GLY A CA 1
ATOM 1569 C C . GLY A 1 200 ? -72.819 -1.216 71.214 1.00 53.53 200 GLY A C 1
ATOM 1570 O O . GLY A 1 200 ? -72.005 -0.385 71.573 1.00 53.53 200 GLY A O 1
ATOM 1571 N N . ASP A 1 201 ? -74.083 -0.952 70.867 1.00 50.50 201 ASP A N 1
ATOM 1572 C CA . ASP A 1 201 ? -74.878 0.206 71.328 1.00 50.50 201 ASP A CA 1
ATOM 1573 C C . ASP A 1 201 ? -76.376 -0.038 71.026 1.00 50.50 201 ASP A C 1
ATOM 1575 O O . ASP A 1 201 ? -77.049 0.713 70.323 1.00 50.50 201 ASP A O 1
ATOM 1579 N N . GLY A 1 202 ? -76.900 -1.164 71.522 1.00 47.44 202 GLY A N 1
ATOM 1580 C CA . GLY A 1 202 ? -78.310 -1.550 71.414 1.00 47.44 202 GLY A CA 1
ATOM 1581 C C . GLY A 1 202 ? -78.966 -1.706 72.783 1.00 47.44 202 GLY A C 1
ATOM 1582 O O . GLY A 1 202 ? -79.362 -2.808 73.151 1.00 47.44 202 GLY A O 1
ATOM 1583 N N . GLU A 1 203 ? -79.065 -0.617 73.545 1.00 49.62 203 GLU A N 1
ATOM 1584 C CA . GLU A 1 203 ? -79.986 -0.510 74.681 1.00 49.62 203 GLU A CA 1
ATOM 1585 C C . GLU A 1 203 ? -81.414 -0.314 74.133 1.00 49.62 203 GLU A C 1
ATOM 1587 O O . GLU A 1 203 ? -81.728 0.728 73.560 1.00 49.62 203 GLU A O 1
ATOM 1592 N N . LEU A 1 204 ? -82.298 -1.305 74.296 1.00 49.12 204 LEU A N 1
ATOM 1593 C CA . LEU A 1 204 ? -83.745 -1.130 74.129 1.00 49.12 204 LEU A CA 1
ATOM 1594 C C . LEU A 1 204 ? -84.484 -1.737 75.328 1.00 49.12 204 LEU A C 1
ATOM 1596 O O . LEU A 1 204 ? -84.749 -2.931 75.378 1.00 49.12 204 LEU A O 1
ATOM 1600 N N . ILE A 1 205 ? -84.742 -0.850 76.293 1.00 46.88 205 ILE A N 1
ATOM 1601 C CA . ILE A 1 205 ? -86.021 -0.576 76.971 1.00 46.88 205 ILE A CA 1
ATOM 1602 C C . ILE A 1 205 ? -86.797 -1.789 77.517 1.00 46.88 205 ILE A C 1
ATOM 1604 O O . ILE A 1 205 ? -87.263 -2.664 76.794 1.00 46.88 205 ILE A O 1
ATOM 1608 N N . GLY A 1 206 ? -86.988 -1.753 78.838 1.00 51.03 206 GLY A N 1
ATOM 1609 C CA . GLY A 1 206 ? -87.680 -2.754 79.635 1.00 51.03 206 GLY A CA 1
ATOM 1610 C C . GLY A 1 206 ? -89.161 -2.954 79.319 1.00 51.03 206 GLY A C 1
ATOM 1611 O O . GLY A 1 206 ? -89.843 -2.116 78.735 1.00 51.03 206 GLY A O 1
ATOM 1612 N N . SER A 1 207 ? -89.648 -4.099 79.778 1.00 45.75 207 SER A N 1
ATOM 1613 C CA . SER A 1 207 ? -91.064 -4.417 79.917 1.00 45.75 207 SER A CA 1
ATOM 1614 C C . SER A 1 207 ? -91.252 -5.080 81.278 1.00 45.75 207 SER A C 1
ATOM 1616 O O . SER A 1 207 ? -90.761 -6.180 81.517 1.00 45.75 207 SER A O 1
ATOM 1618 N N . ASP A 1 208 ? -91.928 -4.362 82.169 1.00 45.56 208 ASP A N 1
ATOM 1619 C CA . ASP A 1 208 ? -92.519 -4.871 83.401 1.00 45.56 208 ASP A CA 1
ATOM 1620 C C . ASP A 1 208 ? -94.005 -4.497 83.338 1.00 45.56 208 ASP A C 1
ATOM 1622 O O . ASP A 1 208 ? -94.324 -3.312 83.272 1.00 45.56 208 ASP A O 1
ATOM 1626 N N . GLU A 1 209 ? -94.889 -5.493 83.260 1.00 49.97 209 GLU A N 1
ATOM 1627 C CA . GLU A 1 209 ? -96.315 -5.378 83.593 1.00 49.97 209 GLU A CA 1
ATOM 1628 C C . GLU A 1 209 ? -96.925 -6.785 83.796 1.00 49.97 209 GLU A C 1
ATOM 1630 O O . GLU A 1 209 ? -97.083 -7.573 82.866 1.00 49.97 209 GLU A O 1
ATOM 1635 N N . THR A 1 210 ? -97.193 -7.092 85.070 1.00 44.56 210 THR A N 1
ATOM 1636 C CA . T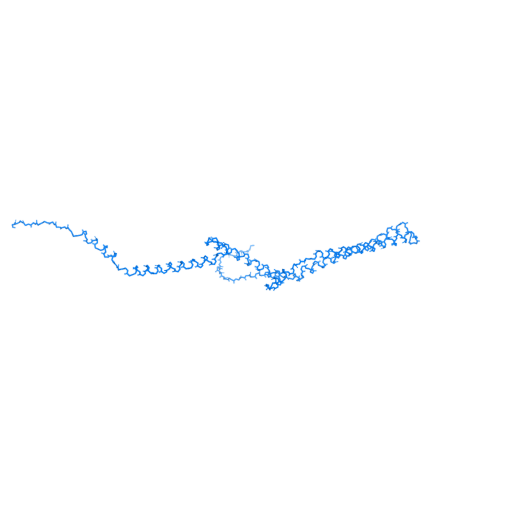HR A 1 210 ? -98.325 -7.849 85.655 1.00 44.56 210 THR A CA 1
ATOM 1637 C C . THR A 1 210 ? -99.211 -8.723 84.745 1.00 44.56 210 THR A C 1
ATOM 1639 O O . THR A 1 210 ? -99.894 -8.188 83.874 1.00 44.56 210 THR A O 1
ATOM 1642 N N . VAL A 1 211 ? -99.334 -10.030 85.044 1.00 43.84 211 VAL A N 1
ATOM 1643 C CA . VAL A 1 211 ? -100.408 -10.729 85.818 1.00 43.84 211 VAL A CA 1
ATOM 1644 C C . VAL A 1 211 ? -99.969 -12.171 86.089 1.00 43.84 211 VAL A C 1
ATOM 1646 O O . VAL A 1 211 ? -99.471 -12.823 85.147 1.00 43.84 211 VAL A O 1
#

Organism: NCBI:txid53326

pLDDT: mean 79.18, std 20.12, range [38.41, 97.56]

Sequence (211 aa):
MASIPDEDDMLRTPEEVDSQDEMDLEEARTNDSVSTHYNKEFEKLAAKILSQLNMVGITCDSELGKSMHTDDPRRESVMALVQEQTAVAKEIVKGTLAELHELGCPRVGTDMVEALKQSRIYKGTQLLKRLVKHKALKKVMQEACSTLNCQELQINERIQSLLVKSEKAKKKCEDLHDLLKAAPTEIFVLEISLNFKVFGDGELIGSDETV

Foldseek 3Di:
DDDDDDDDDDPDDDDDDPPPPPPPPPVPVPPQDPQNVVVVVLVVVLVVVLVVLVVQLVVLLVVCVVPDDPPPVVSVVVSVVSVVVSVVVNVVSVVVSVVCSVVVRDDDDPVVVVVCVVVVNDDPVSVVVVVVVVVVVVVVLVVLCVVLVHDSVCSVVSVVVVVVVVVVVVVVVVVVVVVVVVPPPVVVVVVVVVVVVVPPDDDDDDDDDDD

Mean predicted aligned error: 18.32 Å

Secondary structure (DSSP, 8-state):
--PPPPS---------------------S----HHHHHHHHHHHHHHHHHHHHHHHHHHHHHHHTTTS-TT-HHHHHHHHHHHHHHHHHHHHHHHHHHHHHHHHS----HHHHHHHHHTT--SHHHHHHHHHHHHHHHHHHHHHHHHHTS-GGGHHHHHHHHHHHHHHHHHHHHHHHHHHHHS-THHHHHHHHHHHTTSS-----------

Radius of gyration: 48.78 Å; Cα contacts (8 Å, |Δi|>4): 46; chains: 1; bounding box: 131×67×134 Å

Nearest PDB structures (foldseek):
  1wa8-assembly1_A  TM=4.901E-01  e=1.669E+00  Mycobacterium tuberculosis variant bovis
  7udc-assembly1_B  TM=2.195E-01  e=4.440E+00  Rattus norvegicus

Solvent-accessible surface area (backbone atoms only — not comparable to full-atom values): 13045 Å² total; per-residue (Å²): 143,82,81,87,80,81,84,90,86,77,95,68,91,77,81,86,77,84,78,75,76,71,75,77,71,77,72,78,65,70,87,62,49,74,65,55,53,50,51,54,55,49,52,54,50,51,52,51,53,54,50,53,54,59,46,50,55,55,51,52,50,60,57,47,58,75,81,43,61,90,83,37,68,67,55,53,54,51,49,52,50,48,49,52,53,46,50,53,52,49,52,53,50,51,52,52,50,52,53,50,50,68,68,67,48,85,80,74,56,67,65,57,56,48,53,31,52,78,68,72,45,90,45,71,70,55,47,51,54,49,52,53,51,50,54,52,51,52,50,53,50,50,51,48,19,63,74,70,70,47,53,77,93,41,45,67,63,51,50,52,55,48,52,56,51,49,53,57,50,50,52,51,52,52,56,50,49,50,50,60,71,66,50,70,71,54,72,60,53,53,58,54,53,58,64,54,64,78,74,70,87,81,89,76,81,89,87,88,80,92,134